Protein AF-A0A7Y4V780-F1 (afdb_monomer_lite)

pLDDT: mean 96.18, std 3.1, range [72.94, 98.88]

Radius of gyration: 17.12 Å; chains: 1; bounding box: 41×36×45 Å

Structure (mmCIF, N/CA/C/O backbone):
data_AF-A0A7Y4V780-F1
#
_entry.id   AF-A0A7Y4V780-F1
#
loop_
_atom_site.group_PDB
_atom_site.id
_atom_site.type_symbol
_atom_site.label_atom_id
_atom_site.label_alt_id
_atom_site.label_comp_id
_atom_site.label_asym_id
_atom_site.label_entity_id
_atom_site.label_seq_id
_atom_site.pdbx_PDB_ins_code
_atom_site.Cartn_x
_atom_site.Cartn_y
_atom_site.Cartn_z
_atom_site.occupancy
_atom_site.B_iso_or_equiv
_atom_site.auth_seq_id
_atom_site.auth_comp_id
_atom_site.auth_asym_id
_atom_site.auth_atom_id
_atom_site.pdbx_PDB_model_num
ATOM 1 N N . MET A 1 1 ? 1.246 -5.963 12.762 1.00 89.88 1 MET A N 1
ATOM 2 C CA . MET A 1 1 ? 0.173 -5.873 13.787 1.00 89.88 1 MET A CA 1
ATOM 3 C C . MET A 1 1 ? -1.231 -5.929 13.182 1.00 89.88 1 MET A C 1
ATOM 5 O O . MET A 1 1 ? -2.078 -6.601 13.756 1.00 89.88 1 MET A O 1
ATOM 9 N N . ILE A 1 2 ? -1.512 -5.220 12.080 1.00 96.06 2 ILE A N 1
ATOM 10 C CA . ILE A 1 2 ? -2.829 -5.266 11.409 1.00 96.06 2 ILE A CA 1
ATOM 11 C C . ILE A 1 2 ? -3.112 -6.669 10.832 1.00 96.06 2 ILE A C 1
ATOM 13 O O . ILE A 1 2 ? -4.205 -7.202 10.982 1.00 96.06 2 ILE A O 1
ATOM 17 N N . ASP A 1 3 ? -2.098 -7.306 10.256 1.00 93.44 3 ASP A N 1
ATOM 18 C CA . ASP A 1 3 ? -2.077 -8.725 9.882 1.00 93.44 3 ASP A CA 1
ATOM 19 C C . ASP A 1 3 ? -2.532 -9.660 11.016 1.00 93.44 3 ASP A C 1
ATOM 21 O O . ASP A 1 3 ? -3.442 -10.462 10.824 1.00 93.44 3 ASP A O 1
ATOM 25 N N . ALA A 1 4 ? -1.968 -9.519 12.219 1.00 94.56 4 ALA A N 1
ATOM 26 C CA . ALA A 1 4 ? -2.324 -10.331 13.380 1.00 94.56 4 ALA A CA 1
ATOM 27 C C . ALA A 1 4 ? -3.758 -10.062 13.854 1.00 94.56 4 ALA A C 1
ATOM 29 O O . ALA A 1 4 ? -4.468 -11.005 14.206 1.00 94.56 4 ALA A O 1
ATOM 30 N N . PHE A 1 5 ? -4.205 -8.797 13.817 1.00 95.50 5 PHE A N 1
ATOM 31 C CA . PHE A 1 5 ? -5.610 -8.462 14.064 1.00 95.50 5 PHE A CA 1
ATOM 32 C C . PHE A 1 5 ? -6.527 -9.247 13.132 1.00 95.50 5 PHE A C 1
ATOM 34 O O . PHE A 1 5 ? -7.586 -9.689 13.557 1.00 95.50 5 PHE A O 1
ATOM 41 N N . ASN A 1 6 ? -6.136 -9.417 11.871 1.00 93.88 6 ASN A N 1
ATOM 42 C CA . ASN A 1 6 ? -6.983 -10.017 10.860 1.00 93.88 6 ASN A CA 1
ATOM 43 C C . ASN A 1 6 ? -6.930 -11.557 10.853 1.00 93.88 6 ASN A C 1
ATOM 45 O O . ASN A 1 6 ? -7.971 -12.219 10.827 1.00 93.88 6 ASN A O 1
ATOM 49 N N . ALA A 1 7 ? -5.727 -12.122 10.962 1.00 93.19 7 ALA A N 1
ATOM 50 C CA . ALA A 1 7 ? -5.466 -13.557 10.898 1.00 93.19 7 ALA A CA 1
ATOM 51 C C . ALA A 1 7 ? -6.058 -14.345 12.077 1.00 93.19 7 ALA A C 1
ATOM 53 O O . ALA A 1 7 ? -6.492 -15.484 11.897 1.00 93.19 7 ALA A O 1
ATOM 54 N N . ILE A 1 8 ? -6.103 -13.761 13.279 1.00 94.06 8 ILE A N 1
ATOM 55 C CA . ILE A 1 8 ? -6.676 -14.433 14.451 1.00 94.06 8 ILE A CA 1
ATOM 56 C C . ILE A 1 8 ? -8.207 -14.398 14.359 1.00 94.06 8 ILE A C 1
ATOM 58 O O . ILE A 1 8 ? -8.808 -13.371 14.043 1.00 94.06 8 ILE A O 1
ATOM 62 N N . ASN A 1 9 ? -8.848 -15.546 14.583 1.00 93.19 9 ASN A N 1
ATOM 63 C CA . ASN A 1 9 ? -10.296 -15.683 14.443 1.00 93.19 9 ASN A CA 1
ATOM 64 C C . ASN A 1 9 ? -11.052 -14.996 15.596 1.00 93.19 9 ASN A C 1
ATOM 66 O O . ASN A 1 9 ? -10.613 -15.013 16.745 1.00 93.19 9 ASN A O 1
ATOM 70 N N . GLY A 1 10 ? -12.234 -14.465 15.286 1.00 93.25 10 GLY A N 1
ATOM 71 C CA . GLY A 1 10 ? -13.156 -13.878 16.250 1.00 93.25 10 GLY A CA 1
ATOM 72 C C . GLY A 1 10 ? -12.807 -12.451 16.673 1.00 93.25 10 GLY A C 1
ATOM 73 O O . GLY A 1 10 ? -12.053 -11.743 16.011 1.00 93.25 10 GLY A O 1
ATOM 74 N N . TYR A 1 11 ? -13.430 -12.024 17.770 1.00 96.50 11 TYR A N 1
ATOM 75 C CA . TYR A 1 11 ? -13.136 -10.774 18.459 1.00 96.50 11 TYR A CA 1
ATOM 76 C C . TYR A 1 11 ? -13.094 -11.053 19.960 1.00 96.50 11 TYR A C 1
ATOM 78 O O . TYR A 1 11 ? -14.088 -11.477 20.547 1.00 96.50 11 TYR A O 1
ATOM 86 N N . ASP A 1 12 ? -11.935 -10.850 20.572 1.00 96.06 12 ASP A N 1
ATOM 87 C CA . ASP A 1 12 ? -11.673 -11.188 21.968 1.00 96.06 12 ASP A CA 1
ATOM 88 C C . ASP A 1 12 ? -10.765 -10.139 22.634 1.00 96.06 12 ASP A C 1
ATOM 90 O O . ASP A 1 12 ? -10.521 -9.053 22.100 1.00 96.06 12 ASP A O 1
ATOM 94 N N . SER A 1 13 ? -10.237 -10.466 23.817 1.00 97.38 13 SER A N 1
ATOM 95 C CA . SER A 1 13 ? -9.360 -9.557 24.557 1.00 97.38 13 SER A CA 1
ATOM 96 C C . SER A 1 13 ? -8.039 -9.237 23.848 1.00 97.38 13 SER A C 1
ATOM 98 O O . SER A 1 13 ? -7.446 -8.200 24.141 1.00 97.38 13 SER A O 1
ATOM 100 N N . PHE A 1 14 ? -7.559 -10.091 22.936 1.00 97.25 14 PHE A N 1
ATOM 101 C CA . PHE A 1 14 ? -6.387 -9.778 22.121 1.00 97.25 14 PHE A CA 1
ATOM 102 C C . PHE A 1 14 ? -6.724 -8.639 21.154 1.00 97.25 14 PHE A C 1
ATOM 104 O O . PHE A 1 14 ? -6.015 -7.632 21.112 1.00 97.25 14 PHE A O 1
ATOM 111 N N . HIS A 1 15 ? -7.851 -8.761 20.450 1.00 97.56 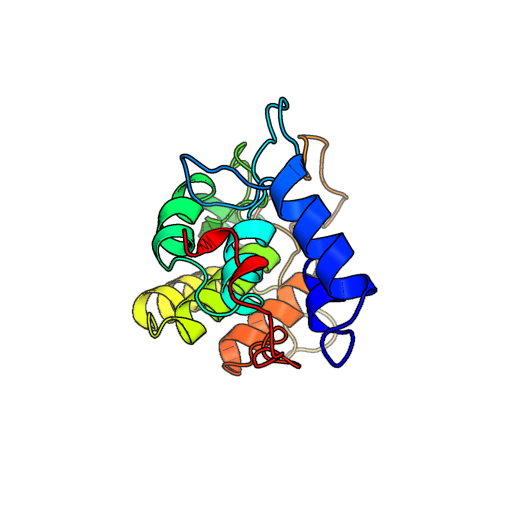15 HIS A N 1
ATOM 112 C CA . HIS A 1 15 ? -8.295 -7.780 19.463 1.00 97.56 15 HIS A CA 1
ATOM 113 C C . HIS A 1 15 ? -8.583 -6.421 20.102 1.00 97.56 15 HIS A C 1
ATOM 115 O O . HIS A 1 15 ? -8.080 -5.403 19.627 1.00 97.56 15 HIS A O 1
ATOM 121 N N . SER A 1 16 ? -9.327 -6.391 21.211 1.00 97.75 16 SER A N 1
ATOM 122 C CA . SER A 1 16 ? -9.671 -5.127 21.872 1.00 97.75 16 SER A CA 1
ATOM 123 C C . SER A 1 16 ? -8.446 -4.408 22.442 1.00 97.75 16 SER A C 1
ATOM 125 O O . SER A 1 16 ? -8.325 -3.191 22.304 1.00 97.75 16 SER A O 1
ATOM 127 N N . LYS A 1 17 ? -7.476 -5.141 23.006 1.00 98.12 17 LYS A N 1
ATOM 128 C CA . LYS A 1 17 ? -6.201 -4.557 23.459 1.00 98.12 17 LYS A CA 1
ATOM 129 C C . LYS A 1 17 ? -5.379 -4.014 22.296 1.00 98.12 17 LYS A C 1
ATOM 131 O O . LYS A 1 17 ? -4.789 -2.942 22.423 1.00 98.12 17 LYS A O 1
ATOM 136 N N . LEU A 1 18 ? -5.358 -4.721 21.168 1.00 97.88 18 LEU A N 1
ATOM 137 C CA . LEU A 1 18 ? -4.650 -4.282 19.971 1.00 97.88 18 LEU A CA 1
ATOM 138 C C . LEU A 1 18 ? -5.270 -3.009 19.374 1.00 97.88 18 LEU A C 1
ATOM 140 O O . LEU A 1 18 ? -4.543 -2.062 19.078 1.00 97.88 18 LEU A O 1
ATOM 144 N N . LEU A 1 19 ? -6.601 -2.936 19.277 1.00 97.75 19 LEU A N 1
ATOM 145 C CA . LEU A 1 19 ? -7.295 -1.714 18.853 1.00 97.75 19 LEU A CA 1
ATOM 146 C C . LEU A 1 19 ? -7.095 -0.567 19.850 1.00 97.75 19 LEU A C 1
ATOM 148 O O . LEU A 1 19 ? -6.870 0.569 19.435 1.00 97.75 19 LEU A O 1
ATOM 152 N N . GLY A 1 20 ? -7.101 -0.854 21.155 1.00 98.12 20 GLY A N 1
ATOM 153 C CA . GLY A 1 20 ? -6.770 0.121 22.195 1.00 98.12 20 GLY A CA 1
ATOM 154 C C . GLY A 1 20 ? -5.362 0.696 22.022 1.00 98.12 20 GLY A C 1
ATOM 155 O O . GLY A 1 20 ? -5.177 1.912 22.086 1.00 98.12 20 GLY A O 1
ATOM 156 N N . TYR A 1 21 ? -4.380 -0.153 21.718 1.00 97.94 21 TYR A N 1
ATOM 157 C CA . TYR A 1 21 ? -3.030 0.290 21.382 1.00 97.94 21 TYR A CA 1
ATOM 158 C C . TYR A 1 21 ? -3.008 1.156 20.115 1.00 97.94 21 TYR A C 1
ATOM 160 O O . TYR A 1 21 ? -2.403 2.229 20.129 1.00 97.94 21 TYR A O 1
ATOM 168 N N . PHE A 1 22 ? -3.697 0.758 19.040 1.00 97.88 22 PHE A N 1
ATOM 169 C CA . PHE A 1 22 ? -3.754 1.580 17.829 1.00 97.88 22 PHE A CA 1
ATOM 170 C C . PHE A 1 22 ? -4.364 2.953 18.092 1.00 97.88 22 PHE A C 1
ATOM 172 O O . PHE A 1 22 ? -3.763 3.959 17.723 1.00 97.88 22 PHE A O 1
ATOM 179 N N . LYS A 1 23 ? -5.487 3.011 18.809 1.00 97.50 23 LYS A N 1
ATOM 180 C CA . LYS A 1 23 ? -6.143 4.264 19.194 1.00 97.50 23 LYS A CA 1
ATOM 181 C C . LYS A 1 23 ? -5.207 5.199 19.960 1.00 97.50 23 LYS A C 1
ATOM 183 O O . LYS A 1 23 ? -5.183 6.393 19.690 1.00 97.50 23 LYS A O 1
ATOM 188 N N . LEU A 1 24 ? -4.461 4.665 20.928 1.00 97.00 24 LEU A N 1
ATOM 189 C CA . LEU A 1 24 ? -3.638 5.467 21.837 1.00 97.00 24 LEU A CA 1
ATOM 190 C C . LEU A 1 24 ? -2.261 5.817 21.268 1.00 97.00 24 LEU A C 1
ATOM 192 O O . LEU A 1 24 ? -1.670 6.811 21.676 1.00 97.00 24 LEU A O 1
ATOM 196 N N . SER A 1 25 ? -1.707 4.984 20.386 1.00 96.88 25 SER A N 1
ATOM 197 C CA . SER A 1 25 ? -0.292 5.063 19.993 1.00 96.88 25 SER A CA 1
ATOM 198 C C . SER A 1 25 ? -0.044 5.127 18.491 1.00 96.88 25 SER A C 1
ATOM 200 O O . SER A 1 25 ? 1.097 5.357 18.084 1.00 96.88 25 SER A O 1
ATOM 202 N N . ARG A 1 26 ? -1.053 4.875 17.653 1.00 96.88 26 ARG A N 1
ATOM 203 C CA . ARG A 1 26 ? -0.890 4.772 16.193 1.00 96.88 26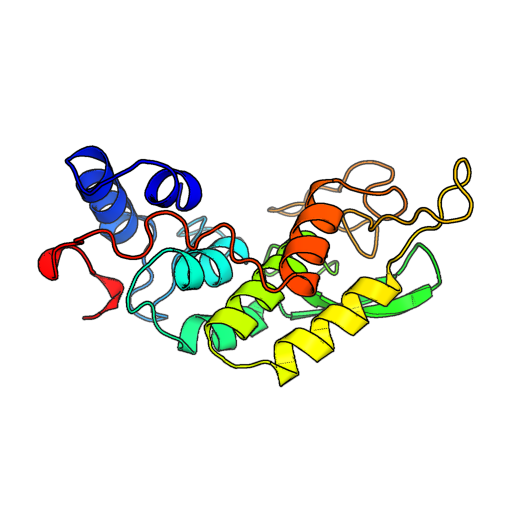 ARG A CA 1
ATOM 204 C C . ARG A 1 26 ? -1.974 5.495 15.398 1.00 96.88 26 ARG A C 1
ATOM 206 O O . ARG A 1 26 ? -1.894 5.487 14.182 1.00 96.88 26 ARG A O 1
ATOM 213 N N . TRP A 1 27 ? -2.957 6.127 16.029 1.00 96.50 27 TRP A N 1
ATOM 214 C CA . TRP A 1 27 ? -4.018 6.839 15.323 1.00 96.50 27 TRP A CA 1
ATOM 215 C C . TRP A 1 27 ? -3.714 8.331 15.211 1.00 96.50 27 TRP A C 1
ATOM 217 O O . TRP A 1 27 ? -3.484 9.004 16.217 1.00 96.50 27 TRP A O 1
ATOM 227 N N . ASP A 1 28 ? -3.749 8.850 13.988 1.00 95.00 28 ASP A N 1
ATOM 228 C CA . ASP A 1 28 ? -3.814 10.282 13.734 1.00 95.00 28 ASP A CA 1
ATOM 229 C C . ASP A 1 28 ? -5.280 10.703 13.613 1.00 95.00 28 ASP A C 1
ATOM 231 O O . ASP A 1 28 ? -5.948 10.368 12.638 1.00 95.00 28 ASP A O 1
ATOM 235 N N . ALA A 1 29 ? -5.798 11.419 14.611 1.00 92.62 29 ALA A N 1
ATOM 236 C CA . ALA A 1 29 ? -7.195 11.852 14.614 1.00 92.62 29 ALA A CA 1
ATOM 237 C C . ALA A 1 29 ? -7.482 12.988 13.618 1.00 92.62 29 ALA A C 1
ATOM 239 O O . ALA A 1 29 ? -8.623 13.128 13.181 1.00 92.62 29 ALA A O 1
ATOM 240 N N . THR A 1 30 ? -6.468 13.774 13.248 1.00 91.06 30 THR A N 1
ATOM 241 C CA . THR A 1 30 ? -6.606 14.871 12.282 1.00 91.06 30 THR A CA 1
ATOM 242 C C . THR A 1 30 ? -6.688 14.298 10.877 1.00 91.06 30 THR A C 1
ATOM 244 O O . THR A 1 30 ? -7.651 14.532 10.145 1.00 91.06 30 THR A O 1
ATOM 247 N N . ASP A 1 31 ? -5.706 13.471 10.528 1.00 90.50 31 ASP A N 1
ATOM 248 C CA . ASP A 1 31 ? -5.617 12.879 9.199 1.00 90.50 31 ASP A CA 1
ATOM 249 C C . ASP A 1 31 ? -6.451 11.604 9.068 1.00 90.50 31 ASP A C 1
ATOM 251 O O . ASP A 1 31 ? -6.628 11.110 7.960 1.00 90.50 31 ASP A O 1
ATOM 255 N N . ARG A 1 32 ? -7.019 11.079 10.155 1.00 93.19 32 ARG A N 1
ATOM 256 C CA . ARG A 1 32 ? -7.802 9.834 10.177 1.00 93.19 32 ARG A CA 1
ATOM 257 C C . ARG A 1 32 ? -7.069 8.666 9.503 1.00 93.19 32 ARG A C 1
ATOM 259 O O . ARG A 1 32 ? -7.652 7.950 8.691 1.00 93.19 32 ARG A O 1
ATOM 266 N N . VAL A 1 33 ? -5.790 8.496 9.837 1.00 95.38 33 VAL A N 1
ATOM 267 C CA . VAL A 1 33 ? -4.917 7.426 9.323 1.00 95.38 33 VAL A CA 1
ATOM 268 C C . VAL A 1 33 ? -4.163 6.739 10.456 1.00 95.38 33 VAL A C 1
ATOM 270 O O . VAL A 1 33 ? -3.954 7.307 11.532 1.00 95.38 33 VAL A O 1
ATOM 273 N N . LEU A 1 34 ? -3.721 5.508 10.203 1.00 97.12 34 LEU A N 1
ATOM 274 C CA . LEU A 1 34 ? -2.774 4.823 11.076 1.00 97.12 34 LEU A CA 1
ATOM 275 C C . LEU A 1 34 ? -1.338 5.247 10.737 1.00 97.12 34 LEU A C 1
ATOM 277 O O . LEU A 1 34 ? -0.922 5.245 9.581 1.00 97.12 34 LEU A O 1
ATOM 281 N N . VAL A 1 35 ? -0.558 5.587 11.759 1.00 96.62 35 VAL A N 1
ATOM 282 C CA . VAL A 1 35 ? 0.838 6.029 11.646 1.00 96.62 35 VAL A CA 1
ATOM 283 C C . VAL A 1 35 ? 1.782 4.956 12.175 1.00 96.62 35 VAL A C 1
ATOM 285 O O . VAL A 1 35 ? 1.438 4.214 13.091 1.00 96.62 35 VAL A O 1
ATOM 288 N N . SER A 1 36 ? 2.980 4.866 11.606 1.00 95.19 36 SER A N 1
ATOM 289 C CA . SER A 1 36 ? 3.998 3.879 11.980 1.00 95.19 36 SER A CA 1
ATOM 290 C C . SER A 1 36 ? 4.851 4.367 13.154 1.00 95.19 36 SER A C 1
ATOM 292 O O . SER A 1 36 ? 4.961 3.687 14.180 1.00 95.19 36 SER A O 1
ATOM 294 N N . TRP A 1 37 ? 5.388 5.590 13.049 1.00 94.19 37 TRP A N 1
ATOM 295 C CA . TRP A 1 37 ? 6.371 6.125 13.994 1.00 94.19 37 TRP A CA 1
ATOM 296 C C . TRP A 1 37 ? 6.033 7.560 14.443 1.00 94.19 37 TRP A C 1
ATOM 298 O O . TRP A 1 37 ? 6.618 8.532 13.960 1.00 94.19 37 TRP A O 1
ATOM 308 N N . PRO A 1 38 ? 5.084 7.735 15.386 1.00 94.06 38 PRO A N 1
ATOM 309 C CA . PRO A 1 38 ? 4.741 9.052 15.915 1.00 94.06 38 PRO A CA 1
ATOM 310 C C . PRO A 1 38 ? 5.976 9.818 16.409 1.00 94.06 38 PRO A C 1
ATOM 312 O O . PRO A 1 38 ? 6.784 9.279 17.161 1.00 94.06 38 PRO A O 1
ATOM 315 N N . GLY A 1 39 ? 6.100 11.082 15.995 1.00 92.75 39 GLY A N 1
ATOM 316 C CA . GLY A 1 39 ? 7.215 11.958 16.373 1.00 92.75 39 GLY A CA 1
ATOM 317 C C . GLY A 1 39 ? 8.501 11.765 15.561 1.00 92.75 39 GLY A C 1
ATOM 318 O O . GLY A 1 39 ? 9.469 12.476 15.810 1.00 92.75 39 GLY A O 1
ATOM 319 N N . ASN A 1 40 ? 8.526 10.844 14.595 1.00 94.81 40 ASN A N 1
ATOM 320 C CA . ASN A 1 40 ? 9.657 10.635 13.693 1.00 94.81 40 ASN A CA 1
ATOM 321 C C . ASN A 1 40 ? 9.382 11.225 12.298 1.00 94.81 40 ASN A C 1
ATOM 323 O O . ASN A 1 40 ? 8.226 11.409 11.922 1.00 94.81 40 ASN A O 1
ATOM 327 N N . TYR A 1 41 ? 10.440 11.491 11.526 1.00 92.44 41 TYR A N 1
ATOM 328 C CA . TYR A 1 41 ? 10.334 11.880 10.117 1.00 92.44 41 TYR A CA 1
ATOM 329 C C . TYR A 1 41 ? 9.582 10.824 9.291 1.00 92.44 41 TYR A C 1
ATOM 331 O O . TYR A 1 41 ? 8.637 11.158 8.584 1.00 92.44 41 TYR A O 1
ATOM 339 N N . TYR A 1 42 ? 9.885 9.540 9.489 1.00 92.12 42 TYR A N 1
ATOM 340 C CA . TYR A 1 42 ? 9.204 8.410 8.846 1.00 92.12 42 TYR A CA 1
ATOM 341 C C . TYR A 1 42 ? 7.858 8.089 9.516 1.00 92.12 42 TYR A C 1
ATOM 343 O O . TYR A 1 42 ? 7.485 6.934 9.682 1.00 92.12 42 TYR A O 1
ATOM 351 N N . ARG A 1 43 ? 7.103 9.100 9.963 1.00 95.56 43 ARG A N 1
ATOM 352 C CA . ARG A 1 43 ? 5.845 8.927 10.712 1.00 95.56 43 ARG A CA 1
ATOM 353 C C . ARG A 1 43 ? 4.870 7.979 10.025 1.00 95.56 43 ARG A C 1
ATOM 355 O O . ARG A 1 43 ? 4.215 7.185 10.703 1.00 95.56 43 ARG A O 1
ATOM 362 N N . TYR A 1 44 ? 4.767 8.076 8.709 1.00 96.50 44 TYR A N 1
ATOM 363 C CA . TYR A 1 44 ? 3.819 7.333 7.897 1.00 96.50 44 TYR A CA 1
ATOM 364 C C . TYR A 1 44 ? 4.515 6.169 7.186 1.00 96.50 44 TYR A C 1
ATOM 366 O O . TYR A 1 44 ? 5.687 6.261 6.837 1.00 96.50 44 TYR A O 1
ATOM 374 N N . ALA A 1 45 ? 3.777 5.080 6.990 1.00 96.75 45 ALA A N 1
ATOM 375 C CA . ALA A 1 45 ? 4.197 3.931 6.199 1.00 96.75 45 ALA A CA 1
ATOM 376 C C . ALA A 1 45 ? 3.014 3.504 5.335 1.00 96.75 45 ALA A C 1
ATOM 378 O O . ALA A 1 45 ? 1.885 3.482 5.838 1.00 96.75 45 ALA A O 1
ATOM 379 N N . LEU A 1 46 ? 3.265 3.183 4.069 1.00 97.94 46 LEU A N 1
ATOM 380 C CA . LEU A 1 46 ? 2.221 2.876 3.094 1.00 97.94 46 LEU A CA 1
ATOM 381 C C . LEU A 1 46 ? 1.303 1.733 3.550 1.00 97.94 46 LEU A C 1
ATOM 383 O O . LEU A 1 46 ? 0.084 1.859 3.439 1.00 97.94 46 LEU A O 1
ATOM 387 N N . ASP A 1 47 ? 1.865 0.672 4.137 1.00 96.56 47 ASP A N 1
ATOM 388 C CA . ASP A 1 47 ? 1.114 -0.515 4.577 1.00 96.56 47 ASP A CA 1
ATOM 389 C C . ASP A 1 47 ? -0.045 -0.170 5.516 1.00 96.56 47 ASP A C 1
ATOM 391 O O . ASP A 1 47 ? -1.113 -0.775 5.470 1.00 96.56 47 ASP A O 1
ATOM 395 N N . ASN A 1 48 ? 0.116 0.849 6.364 1.00 97.44 48 ASN A N 1
ATOM 396 C CA . ASN A 1 48 ? -0.938 1.260 7.290 1.00 97.44 48 ASN A CA 1
ATOM 397 C C . ASN A 1 48 ? -2.180 1.818 6.576 1.00 97.44 48 ASN A C 1
ATOM 399 O O . ASN A 1 48 ? -3.272 1.801 7.149 1.00 97.44 48 ASN A O 1
ATOM 403 N N . TYR A 1 49 ? -2.023 2.320 5.351 1.00 98.00 49 TYR A N 1
ATOM 404 C CA . TYR A 1 49 ? -3.089 2.916 4.554 1.00 98.00 49 TYR A CA 1
ATOM 405 C C . TYR A 1 49 ? -3.864 1.821 3.825 1.00 98.00 49 TYR A C 1
ATOM 407 O O . TYR A 1 49 ? -5.084 1.729 3.978 1.00 98.00 49 TYR A O 1
ATOM 415 N N . SER A 1 50 ? -3.151 0.968 3.086 1.00 98.00 50 SER A N 1
ATOM 416 C CA . SER A 1 50 ? -3.715 -0.161 2.342 1.00 98.00 50 SER A CA 1
ATOM 417 C C . SER A 1 50 ? -4.300 -1.211 3.292 1.00 98.00 50 SER A C 1
ATOM 419 O O . SER A 1 50 ? -5.479 -1.551 3.195 1.00 98.00 50 SER A O 1
ATOM 421 N N . TRP A 1 51 ? -3.532 -1.682 4.279 1.00 97.62 51 TRP A N 1
ATOM 422 C CA . TRP A 1 51 ? -3.984 -2.732 5.194 1.00 97.62 51 TRP A CA 1
ATOM 423 C C . TRP A 1 51 ? -5.029 -2.218 6.172 1.00 97.62 51 TRP A C 1
ATOM 425 O O . TRP A 1 51 ? -5.941 -2.964 6.516 1.00 97.62 51 TRP A O 1
ATOM 435 N N . GLY A 1 52 ? -4.938 -0.954 6.599 1.00 96.50 52 GLY A N 1
ATOM 436 C CA . GLY A 1 52 ? -5.977 -0.331 7.418 1.00 96.50 52 GLY A CA 1
ATOM 437 C C . GLY A 1 52 ? -7.335 -0.379 6.718 1.00 96.50 52 GLY A C 1
ATOM 438 O O . GLY A 1 52 ? -8.320 -0.823 7.308 1.00 96.50 52 GLY A O 1
ATOM 439 N N . TYR A 1 53 ? -7.362 -0.022 5.431 1.00 97.44 53 TYR A N 1
ATOM 440 C CA . TYR A 1 53 ? -8.567 -0.108 4.612 1.00 97.44 53 TYR A CA 1
ATOM 441 C C . TYR A 1 53 ? -9.051 -1.550 4.407 1.00 97.44 53 TYR A C 1
ATOM 443 O O . TYR A 1 53 ? -10.245 -1.835 4.528 1.00 97.44 53 TYR A O 1
ATOM 451 N N . CYS A 1 54 ? -8.136 -2.479 4.122 1.00 97.44 54 CYS A N 1
ATOM 452 C CA . CYS A 1 54 ? -8.523 -3.852 3.815 1.00 97.44 54 CYS A CA 1
ATOM 453 C C . CYS A 1 54 ? -8.935 -4.674 5.047 1.00 97.44 54 CYS A C 1
ATOM 455 O O . CYS A 1 54 ? -9.767 -5.568 4.906 1.00 97.44 54 CYS A O 1
ATOM 457 N N . ALA A 1 55 ? -8.412 -4.364 6.239 1.00 96.44 55 ALA A N 1
ATOM 458 C CA . ALA A 1 55 ? -8.621 -5.151 7.457 1.00 96.44 55 ALA A CA 1
ATOM 459 C C . ALA A 1 55 ? -9.717 -4.613 8.388 1.00 96.44 55 ALA A C 1
ATOM 461 O O . ALA A 1 55 ? -10.353 -5.394 9.097 1.00 96.44 55 ALA A O 1
ATOM 462 N N . PHE A 1 56 ? -9.937 -3.295 8.432 1.00 95.88 56 PHE A N 1
ATOM 463 C CA . PHE A 1 56 ? -10.885 -2.694 9.371 1.00 95.88 56 PHE A CA 1
ATOM 464 C C . PHE A 1 56 ? -12.204 -2.340 8.684 1.00 95.88 56 PHE A C 1
ATOM 466 O O . PHE A 1 56 ? -12.252 -1.597 7.704 1.00 95.88 56 PHE A O 1
ATOM 473 N N . GLN A 1 57 ? -13.306 -2.865 9.221 1.00 94.38 57 GLN A N 1
ATOM 474 C CA . GLN A 1 57 ? -14.641 -2.521 8.741 1.00 94.38 57 GLN A CA 1
ATOM 475 C C . GLN A 1 57 ? -14.907 -1.020 8.913 1.00 94.38 57 GLN A C 1
ATOM 477 O O . GLN A 1 57 ? -14.619 -0.457 9.970 1.00 94.38 57 GLN A O 1
ATOM 482 N N . ASP A 1 58 ? -15.485 -0.388 7.891 1.00 94.62 58 ASP A N 1
ATOM 483 C CA . ASP A 1 58 ? -15.841 1.040 7.875 1.00 94.62 58 ASP A CA 1
ATOM 484 C C . ASP A 1 58 ? -14.635 1.995 7.940 1.00 94.62 58 ASP A C 1
ATOM 486 O O . ASP A 1 58 ? -14.778 3.166 8.301 1.00 94.62 58 ASP A O 1
ATOM 490 N N . PHE A 1 59 ? -13.429 1.516 7.615 1.00 96.25 59 PHE A N 1
ATOM 491 C CA . PHE A 1 59 ? -12.254 2.382 7.566 1.00 96.25 59 PHE A CA 1
ATOM 492 C C . PHE A 1 59 ? -12.413 3.458 6.472 1.00 96.25 59 PHE A C 1
ATOM 494 O O . PHE A 1 59 ? -12.928 3.157 5.389 1.00 96.25 59 PHE A O 1
ATOM 501 N N . PRO A 1 60 ? -11.997 4.719 6.709 1.00 94.94 60 PRO A N 1
ATOM 502 C CA . PRO A 1 60 ? -12.284 5.808 5.778 1.00 94.94 60 PRO A CA 1
ATOM 503 C C . PRO A 1 60 ? -11.668 5.582 4.395 1.00 94.94 60 PRO A C 1
ATOM 505 O O . PRO A 1 60 ? -10.454 5.440 4.268 1.00 94.94 60 PRO A O 1
ATOM 508 N N . THR A 1 61 ? -12.477 5.663 3.335 1.00 95.12 61 THR A N 1
ATOM 509 C CA . THR A 1 61 ? -11.995 5.598 1.939 1.00 95.12 61 THR A CA 1
ATOM 510 C C . THR A 1 61 ? -11.004 6.714 1.604 1.00 95.12 61 T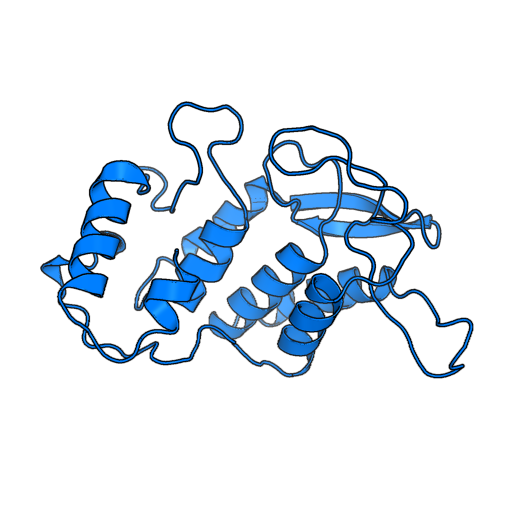HR A C 1
ATOM 512 O O . THR A 1 61 ? -10.133 6.531 0.756 1.00 95.12 61 THR A O 1
ATOM 515 N N . SER A 1 62 ? -11.074 7.849 2.311 1.00 95.44 62 SER A N 1
ATOM 516 C CA . SER A 1 62 ? -10.111 8.949 2.177 1.00 95.44 62 SER A CA 1
ATOM 517 C C . SER A 1 62 ? -8.674 8.543 2.517 1.00 95.44 62 SER A C 1
ATOM 519 O O . SER A 1 62 ? -7.747 9.211 2.062 1.00 95.44 62 SER A O 1
ATOM 521 N N . THR A 1 63 ? -8.458 7.435 3.240 1.00 96.56 63 THR A N 1
ATOM 522 C CA . THR A 1 63 ? -7.114 6.878 3.451 1.00 96.56 63 THR A CA 1
ATOM 523 C C . THR A 1 63 ? -6.440 6.541 2.118 1.00 96.56 63 THR A C 1
ATOM 525 O O . THR A 1 63 ? -5.261 6.815 1.944 1.00 96.56 63 THR A O 1
ATOM 528 N N . LEU A 1 64 ? -7.187 6.050 1.122 1.00 97.38 64 LEU A N 1
ATOM 529 C CA . LEU A 1 64 ? -6.618 5.657 -0.171 1.00 97.38 64 LEU A CA 1
ATOM 530 C C . LEU A 1 64 ? -6.171 6.856 -1.010 1.00 97.38 64 LEU A C 1
ATOM 532 O O . LEU A 1 64 ? -5.223 6.741 -1.775 1.00 97.38 64 LEU A O 1
ATOM 536 N N . GLN A 1 65 ? -6.832 8.004 -0.853 1.00 96.56 65 GLN A N 1
ATOM 537 C CA . GLN A 1 65 ? -6.404 9.268 -1.464 1.00 96.56 65 GLN A CA 1
ATOM 538 C C . GLN A 1 65 ? -5.191 9.840 -0.726 1.00 96.56 65 GLN A C 1
ATOM 540 O O . GLN A 1 65 ? -4.254 10.345 -1.330 1.00 96.56 65 GLN A O 1
ATOM 545 N N . LYS A 1 66 ? -5.167 9.722 0.605 1.00 97.25 66 LYS A N 1
ATOM 546 C CA . LYS A 1 66 ? -4.031 10.177 1.416 1.00 97.25 66 LYS A CA 1
ATOM 547 C C . LYS A 1 66 ? -2.768 9.352 1.183 1.00 97.25 66 LYS A C 1
ATOM 549 O O . LYS A 1 66 ? -1.692 9.846 1.493 1.00 97.25 66 LYS A O 1
ATOM 554 N N . ALA A 1 67 ? -2.869 8.152 0.612 1.00 97.94 67 ALA A N 1
ATOM 555 C CA . ALA A 1 67 ? -1.708 7.371 0.192 1.00 97.94 67 ALA A CA 1
ATOM 556 C C . ALA A 1 67 ? -0.880 8.063 -0.914 1.00 97.94 67 ALA A C 1
ATOM 558 O O . ALA A 1 67 ? 0.282 7.712 -1.111 1.00 97.94 67 ALA A O 1
ATOM 559 N N . ASP A 1 68 ? -1.403 9.104 -1.575 1.00 97.69 68 ASP A N 1
ATOM 560 C CA . ASP A 1 68 ? -0.650 9.913 -2.547 1.00 97.69 68 ASP A CA 1
ATOM 561 C C . ASP A 1 68 ? 0.598 10.578 -1.934 1.00 97.69 68 ASP A C 1
ATOM 563 O O . ASP A 1 68 ? 1.550 10.930 -2.641 1.00 97.69 68 ASP A O 1
ATOM 567 N N . ILE A 1 69 ? 0.667 10.680 -0.600 1.00 97.38 69 ILE A N 1
ATOM 568 C CA . ILE A 1 69 ? 1.888 11.102 0.094 1.00 97.38 69 ILE A CA 1
ATOM 569 C C . ILE A 1 69 ? 3.072 10.157 -0.130 1.00 97.38 69 ILE A C 1
ATOM 571 O O . ILE A 1 69 ? 4.180 10.566 0.184 1.00 97.38 69 ILE A O 1
ATOM 575 N N . PHE A 1 70 ? 2.874 8.951 -0.666 1.00 98.44 70 PHE A N 1
ATOM 576 C CA . PHE A 1 70 ? 3.931 7.994 -1.016 1.00 98.44 70 PHE A CA 1
ATOM 577 C C . PHE A 1 70 ? 4.102 7.821 -2.531 1.00 98.44 70 PHE A C 1
ATOM 579 O O . PHE A 1 70 ? 5.032 7.150 -2.973 1.00 98.44 70 PHE A O 1
ATOM 586 N N . LEU A 1 71 ? 3.207 8.414 -3.331 1.00 98.62 71 LEU A N 1
ATOM 587 C CA . LEU A 1 71 ? 3.221 8.293 -4.784 1.00 98.62 71 LEU A CA 1
ATOM 588 C C . LEU A 1 71 ? 4.498 8.917 -5.357 1.00 98.62 71 LEU A C 1
ATOM 590 O O . LEU A 1 71 ? 4.884 10.034 -4.984 1.00 98.62 71 LEU A O 1
ATOM 594 N N . THR A 1 72 ? 5.141 8.186 -6.262 1.00 98.75 72 THR A N 1
ATOM 595 C CA . THR A 1 72 ? 6.412 8.553 -6.882 1.00 98.75 72 THR A CA 1
ATOM 596 C C . THR A 1 72 ? 6.568 7.915 -8.264 1.00 98.75 72 THR A C 1
ATOM 598 O O . THR A 1 72 ? 5.772 7.074 -8.684 1.00 98.75 72 THR A O 1
ATOM 601 N N . THR A 1 73 ? 7.560 8.361 -9.030 1.00 98.75 73 THR A N 1
ATOM 602 C CA . THR A 1 73 ? 7.864 7.840 -10.368 1.00 98.75 73 THR A CA 1
ATOM 603 C C . THR A 1 73 ? 9.364 7.723 -10.543 1.00 98.75 73 THR A C 1
ATOM 605 O O . THR A 1 73 ? 10.091 8.688 -10.317 1.00 98.75 73 THR A O 1
ATOM 608 N N . HIS A 1 74 ? 9.817 6.552 -10.986 1.00 98.56 74 HIS A N 1
ATOM 609 C CA . HIS A 1 74 ? 11.234 6.230 -11.108 1.00 98.56 74 HIS A CA 1
ATOM 610 C C . HIS A 1 74 ? 11.556 5.482 -12.389 1.00 98.56 74 HIS A C 1
ATOM 612 O O . HIS A 1 74 ? 10.722 4.795 -12.975 1.00 98.56 74 HIS A O 1
ATOM 618 N N . THR A 1 75 ? 12.809 5.603 -12.819 1.00 98.50 75 THR A N 1
ATOM 619 C CA . THR A 1 75 ? 13.348 4.783 -13.906 1.00 98.50 75 THR A CA 1
ATOM 620 C C . THR A 1 75 ? 13.782 3.430 -13.357 1.00 98.50 75 THR A C 1
ATOM 622 O O . THR A 1 75 ? 14.658 3.368 -12.496 1.00 98.50 75 THR A O 1
ATOM 625 N N . ALA A 1 76 ? 13.205 2.354 -13.885 1.00 98.38 76 ALA A N 1
ATOM 626 C CA . ALA A 1 76 ? 13.503 0.996 -13.463 1.00 98.38 76 ALA A CA 1
ATOM 627 C C . ALA A 1 76 ? 14.932 0.569 -13.848 1.00 98.38 76 ALA A C 1
ATOM 629 O O . ALA A 1 76 ? 15.334 0.709 -15.009 1.00 98.38 76 ALA A O 1
ATOM 630 N N . THR A 1 77 ? 15.692 -0.019 -12.920 1.00 98.00 77 THR A N 1
ATOM 631 C CA . THR A 1 77 ? 17.032 -0.564 -13.205 1.00 98.00 77 THR A CA 1
ATOM 632 C C . THR A 1 77 ? 16.965 -1.684 -14.244 1.00 98.00 77 THR A C 1
ATOM 634 O O . THR A 1 77 ? 17.797 -1.735 -15.148 1.00 98.00 77 THR A O 1
ATOM 637 N N . VAL A 1 78 ? 15.944 -2.543 -14.160 1.00 96.50 78 VAL A N 1
ATOM 638 C CA . VAL A 1 78 ? 15.815 -3.772 -14.966 1.00 96.50 78 VAL A CA 1
ATOM 639 C C . VAL A 1 78 ? 15.710 -3.538 -16.472 1.00 96.50 78 VAL A C 1
ATOM 641 O O . VAL A 1 78 ? 16.189 -4.361 -17.248 1.00 96.50 78 VAL A O 1
ATOM 644 N N . ASN A 1 79 ? 15.082 -2.443 -16.907 1.00 96.50 79 ASN A N 1
ATOM 645 C CA . ASN A 1 79 ? 14.803 -2.210 -18.330 1.00 96.50 79 ASN A CA 1
ATOM 646 C C . ASN A 1 79 ? 14.702 -0.731 -18.735 1.00 96.50 79 ASN A C 1
ATOM 648 O O . ASN A 1 79 ? 14.376 -0.443 -19.883 1.00 96.50 79 ASN A O 1
ATOM 652 N N . ARG A 1 80 ? 14.994 0.204 -17.819 1.00 97.75 80 ARG A N 1
ATOM 653 C CA . ARG A 1 80 ? 14.961 1.659 -18.047 1.00 97.75 80 ARG A CA 1
ATOM 654 C C . ARG A 1 80 ? 13.572 2.250 -18.314 1.00 97.75 80 ARG A C 1
ATOM 656 O O . ARG A 1 80 ? 13.488 3.418 -18.687 1.00 97.75 80 ARG A O 1
ATOM 663 N N . SER A 1 81 ? 12.496 1.497 -18.094 1.00 98.00 81 SER A N 1
ATOM 664 C CA . SER A 1 81 ? 11.130 2.022 -18.190 1.00 98.00 81 SER A CA 1
ATOM 665 C C . SER A 1 81 ? 10.842 3.014 -17.065 1.00 98.00 81 SER A C 1
ATOM 667 O O . SER A 1 81 ? 11.319 2.843 -15.944 1.00 98.00 81 SER A O 1
ATOM 669 N N . SER A 1 82 ? 10.031 4.032 -17.352 1.00 98.56 82 SER A N 1
ATOM 670 C CA . SER A 1 82 ? 9.449 4.893 -16.318 1.00 98.56 82 SER A CA 1
ATOM 671 C C . SER A 1 82 ? 8.272 4.172 -15.668 1.00 98.56 82 SER A C 1
ATOM 673 O O . SER A 1 82 ? 7.351 3.748 -16.377 1.00 98.56 82 SER A O 1
ATOM 675 N N . VAL A 1 83 ? 8.310 4.045 -14.344 1.00 98.75 83 VAL A N 1
ATOM 676 C CA . VAL A 1 83 ? 7.309 3.338 -13.539 1.00 98.75 83 VAL A CA 1
ATOM 677 C C . VAL A 1 83 ? 6.773 4.265 -12.462 1.00 98.75 83 VAL A C 1
ATOM 679 O O . VAL A 1 83 ? 7.555 4.906 -11.757 1.00 98.75 83 VAL A O 1
ATOM 682 N N . THR A 1 84 ? 5.454 4.322 -12.333 1.00 98.88 84 THR A N 1
ATOM 683 C CA . THR A 1 84 ? 4.738 5.097 -11.319 1.00 98.88 84 THR A CA 1
ATOM 684 C C . THR A 1 84 ? 4.081 4.157 -10.315 1.00 98.88 84 THR A C 1
ATOM 686 O O . THR A 1 84 ? 3.424 3.189 -10.679 1.00 98.88 84 THR A O 1
ATOM 689 N N . GLY A 1 85 ? 4.245 4.447 -9.032 1.00 98.75 85 GLY A N 1
ATOM 690 C CA . GLY A 1 85 ? 3.682 3.645 -7.953 1.00 98.75 85 GLY A CA 1
ATOM 691 C C . GLY A 1 85 ? 4.005 4.265 -6.605 1.00 98.75 85 GLY A C 1
ATOM 692 O O . GLY A 1 85 ? 4.297 5.458 -6.516 1.00 98.75 85 GLY A O 1
ATOM 693 N N . TYR A 1 86 ? 3.966 3.465 -5.551 1.00 98.75 86 TYR A N 1
ATOM 694 C CA . TYR A 1 86 ? 4.123 3.956 -4.185 1.00 98.75 86 TYR A CA 1
ATOM 695 C C . TYR A 1 86 ? 5.469 3.524 -3.603 1.00 98.75 86 TYR A C 1
ATOM 697 O O . TYR A 1 86 ? 5.896 2.392 -3.816 1.00 98.75 86 TYR A O 1
ATOM 705 N N . CYS A 1 87 ? 6.128 4.416 -2.864 1.00 98.12 87 CYS A N 1
ATOM 706 C CA . CYS A 1 87 ? 7.235 4.057 -1.973 1.00 98.12 87 CYS A CA 1
ATOM 707 C C . CYS A 1 87 ? 6.680 3.525 -0.636 1.00 98.12 87 CYS A C 1
ATOM 709 O O . CYS A 1 87 ? 5.528 3.791 -0.293 1.00 98.12 87 CYS A O 1
ATOM 711 N N . PHE A 1 88 ? 7.474 2.786 0.143 1.00 95.56 88 PHE A N 1
ATOM 712 C CA . PHE A 1 88 ? 7.070 2.355 1.493 1.00 95.56 88 PHE A CA 1
ATOM 713 C C . PHE A 1 88 ? 6.935 3.538 2.469 1.00 95.56 88 PHE A C 1
ATOM 715 O O . PHE A 1 88 ? 6.144 3.457 3.414 1.00 95.56 88 PHE A O 1
ATOM 722 N N . ASP A 1 89 ? 7.666 4.638 2.247 1.00 95.62 89 ASP A N 1
ATOM 723 C CA . ASP A 1 89 ? 7.601 5.847 3.068 1.00 95.62 89 ASP A CA 1
ATOM 724 C C . ASP A 1 89 ? 7.739 7.161 2.270 1.00 95.62 89 ASP A C 1
ATOM 726 O O . ASP A 1 89 ? 7.604 7.201 1.044 1.00 95.62 89 ASP A O 1
ATOM 730 N N . ILE A 1 90 ? 7.858 8.275 2.997 1.00 95.19 90 ILE A N 1
ATOM 731 C CA . ILE A 1 90 ? 7.761 9.634 2.458 1.00 95.19 90 ILE A CA 1
ATOM 732 C C . ILE A 1 90 ? 9.031 10.134 1.754 1.00 95.19 90 ILE A C 1
ATOM 734 O O . ILE A 1 90 ? 8.979 11.218 1.170 1.00 95.19 90 ILE A O 1
ATOM 738 N N . ASP A 1 91 ? 10.150 9.404 1.800 1.00 94.56 91 ASP A N 1
ATOM 739 C CA . ASP A 1 91 ? 11.370 9.793 1.079 1.00 94.56 91 ASP A CA 1
ATOM 740 C C . ASP A 1 91 ? 11.232 9.646 -0.445 1.00 94.56 91 ASP A C 1
ATOM 742 O O . ASP A 1 91 ? 11.861 10.388 -1.205 1.00 94.56 91 ASP A O 1
ATOM 746 N N . LYS A 1 92 ? 10.322 8.761 -0.875 1.00 96.56 92 LYS A N 1
ATOM 747 C CA . LYS A 1 92 ? 9.913 8.532 -2.262 1.00 96.56 92 LYS A CA 1
ATOM 748 C C . LYS A 1 92 ? 11.063 8.194 -3.200 1.00 96.56 92 LYS A C 1
ATOM 750 O O . LYS A 1 92 ? 10.984 8.531 -4.385 1.00 96.56 92 LYS A O 1
ATOM 755 N N . ASP A 1 93 ? 12.111 7.538 -2.720 1.00 96.94 93 ASP A N 1
ATOM 756 C CA . ASP A 1 93 ? 13.328 7.315 -3.505 1.00 96.94 93 ASP A CA 1
ATOM 757 C C . ASP A 1 93 ? 13.254 6.125 -4.486 1.00 96.94 93 ASP A C 1
ATOM 759 O O . ASP A 1 93 ? 14.092 6.005 -5.384 1.00 96.94 93 ASP A O 1
ATOM 763 N N . ASN A 1 94 ? 12.205 5.303 -4.388 1.00 97.69 94 ASN A N 1
ATOM 764 C CA . ASN A 1 94 ? 11.922 4.186 -5.287 1.00 97.69 94 ASN A CA 1
ATOM 765 C C . ASN A 1 94 ? 10.410 3.951 -5.457 1.00 97.69 94 ASN A C 1
ATOM 767 O O . ASN A 1 94 ? 9.601 4.430 -4.667 1.00 97.69 94 ASN A O 1
ATOM 771 N N . VAL A 1 95 ? 10.019 3.193 -6.485 1.00 98.69 95 VAL A N 1
ATOM 772 C CA . VAL A 1 95 ? 8.712 2.522 -6.509 1.00 98.69 95 VAL A CA 1
ATOM 773 C C . VAL A 1 95 ? 8.878 1.144 -5.880 1.00 98.69 95 VAL A C 1
ATOM 775 O O . VAL A 1 95 ? 9.699 0.346 -6.341 1.00 98.69 95 VAL A O 1
ATOM 778 N N . TRP A 1 96 ? 8.059 0.863 -4.870 1.00 98.56 96 TRP A N 1
ATOM 779 C CA . TRP A 1 96 ? 8.018 -0.391 -4.133 1.00 98.56 96 TRP A CA 1
ATOM 780 C C . TRP A 1 96 ? 6.840 -1.249 -4.636 1.00 98.56 96 TRP A C 1
ATOM 782 O O . TRP A 1 96 ? 5.677 -0.925 -4.358 1.00 98.56 96 TRP A O 1
ATOM 792 N N . PRO A 1 97 ? 7.078 -2.325 -5.416 1.00 98.69 97 PRO A N 1
ATOM 793 C CA . PRO A 1 97 ? 6.004 -3.074 -6.069 1.00 98.69 97 PRO A CA 1
ATOM 794 C C . PRO A 1 97 ? 5.122 -3.842 -5.091 1.00 98.69 97 PRO A C 1
ATOM 796 O O . PRO A 1 97 ? 3.925 -3.946 -5.330 1.00 98.69 97 PRO A O 1
ATOM 799 N N . GLU A 1 98 ? 5.671 -4.319 -3.972 1.00 98.50 98 GLU A N 1
ATOM 800 C CA . GLU A 1 98 ? 4.875 -4.920 -2.897 1.00 98.50 98 GLU A CA 1
ATOM 801 C C . GLU A 1 98 ? 3.823 -3.928 -2.382 1.00 98.50 98 GLU A C 1
ATOM 803 O O . GLU A 1 98 ? 2.630 -4.211 -2.456 1.00 98.50 98 GLU A O 1
ATOM 808 N N . GLY A 1 99 ? 4.234 -2.733 -1.958 1.00 98.38 99 GLY A N 1
ATOM 809 C CA . GLY A 1 99 ? 3.317 -1.693 -1.494 1.00 98.38 99 GLY A CA 1
ATOM 810 C C . GLY A 1 99 ? 2.341 -1.204 -2.561 1.00 98.38 99 GLY A C 1
ATOM 811 O O . GLY A 1 99 ? 1.158 -0.984 -2.294 1.00 98.38 99 GLY A O 1
ATOM 812 N N . THR A 1 100 ? 2.810 -1.089 -3.802 1.00 98.88 100 THR A N 1
ATOM 813 C CA . THR A 1 100 ? 1.946 -0.754 -4.941 1.00 98.88 100 THR A CA 1
ATOM 814 C C . THR A 1 100 ? 0.888 -1.844 -5.156 1.00 98.88 100 THR A C 1
ATOM 816 O O . THR A 1 100 ? -0.285 -1.529 -5.342 1.00 98.88 100 THR A O 1
ATOM 819 N N . GLY A 1 101 ? 1.254 -3.122 -5.028 1.00 98.81 101 GLY A N 1
ATOM 820 C CA . GLY A 1 101 ? 0.329 -4.255 -5.085 1.00 98.81 101 GLY A CA 1
ATOM 821 C C . GLY A 1 101 ? -0.689 -4.262 -3.942 1.00 98.81 101 GLY A C 1
ATOM 822 O O . GLY A 1 101 ? -1.866 -4.547 -4.163 1.00 98.81 101 GLY A O 1
ATOM 823 N N . GLN A 1 102 ? -0.292 -3.848 -2.738 1.00 98.75 102 GLN A N 1
ATOM 824 C CA . GLN A 1 102 ? -1.236 -3.643 -1.636 1.00 98.75 102 GLN A CA 1
ATOM 825 C C . GLN A 1 102 ? -2.274 -2.559 -1.950 1.00 98.75 102 GLN A C 1
ATOM 827 O O . GLN A 1 102 ? -3.457 -2.723 -1.642 1.00 98.75 102 GLN A O 1
ATOM 832 N N . MET A 1 103 ? -1.853 -1.455 -2.576 1.00 98.88 103 MET A N 1
ATOM 833 C CA . MET A 1 103 ? -2.763 -0.391 -3.005 1.00 98.88 103 MET A CA 1
ATOM 834 C C . MET A 1 103 ? -3.714 -0.859 -4.107 1.00 98.88 103 MET A C 1
ATOM 836 O O . MET A 1 103 ? -4.891 -0.513 -4.057 1.00 98.88 103 MET A O 1
ATOM 840 N N . ILE A 1 104 ? -3.255 -1.687 -5.052 1.00 98.88 104 ILE A N 1
ATOM 841 C CA . ILE A 1 104 ? -4.117 -2.311 -6.073 1.00 98.88 104 ILE A CA 1
ATOM 842 C C . ILE A 1 104 ? -5.261 -3.081 -5.405 1.00 98.88 104 ILE A C 1
ATOM 844 O O . ILE A 1 104 ? -6.426 -2.824 -5.709 1.00 98.88 104 ILE A O 1
ATOM 848 N N . VAL A 1 105 ? -4.949 -3.959 -4.447 1.00 98.81 105 VAL A N 1
ATOM 849 C CA . VAL A 1 105 ? -5.963 -4.727 -3.703 1.00 98.81 105 VAL A CA 1
ATOM 850 C C . VAL A 1 105 ? -6.924 -3.798 -2.952 1.00 98.81 105 VAL A C 1
ATOM 852 O O . VAL A 1 105 ? -8.141 -3.990 -2.995 1.00 98.81 105 VAL A O 1
ATOM 855 N N . ALA A 1 106 ? -6.409 -2.754 -2.300 1.00 98.69 106 ALA A N 1
ATOM 856 C CA . ALA A 1 106 ? -7.240 -1.787 -1.587 1.00 98.69 106 ALA A CA 1
ATOM 857 C C . ALA A 1 106 ? -8.177 -1.008 -2.527 1.00 98.69 106 ALA A C 1
ATOM 859 O O . ALA A 1 106 ? -9.353 -0.815 -2.210 1.00 98.69 106 ALA A O 1
ATOM 860 N N . TYR A 1 107 ? -7.697 -0.614 -3.710 1.00 98.81 107 TYR A N 1
ATOM 861 C CA . TYR A 1 107 ? -8.518 0.026 -4.736 1.00 98.81 107 TYR A CA 1
ATOM 862 C C . TYR A 1 107 ? -9.602 -0.905 -5.277 1.00 98.81 107 TYR A C 1
ATOM 864 O O . TYR A 1 107 ? -10.749 -0.476 -5.400 1.00 98.81 107 TYR A O 1
ATOM 872 N N . GLN A 1 108 ? -9.286 -2.178 -5.527 1.00 98.75 108 GLN A N 1
ATOM 873 C CA . GLN A 1 108 ? -10.274 -3.182 -5.938 1.00 98.75 108 GLN A CA 1
ATOM 874 C C . GLN A 1 108 ? -11.362 -3.358 -4.877 1.00 98.75 108 GLN A C 1
ATOM 876 O O . GLN A 1 108 ? -12.549 -3.298 -5.197 1.00 98.75 108 GLN A O 1
ATOM 881 N N . LYS A 1 109 ? -10.977 -3.477 -3.598 1.00 98.06 109 LYS A N 1
ATOM 882 C CA . LYS A 1 109 ? -11.920 -3.554 -2.472 1.00 98.06 109 LYS A CA 1
ATOM 883 C C . LYS A 1 109 ? -12.824 -2.317 -2.387 1.00 98.06 109 LYS A C 1
ATOM 885 O O . LYS A 1 109 ? -13.998 -2.443 -2.050 1.00 98.06 109 LYS A O 1
ATOM 890 N N . ALA A 1 110 ? -12.299 -1.137 -2.724 1.00 97.94 110 ALA A N 1
ATOM 891 C CA . ALA A 1 110 ? -13.050 0.119 -2.770 1.00 97.94 110 ALA A CA 1
ATOM 892 C C . ALA A 1 110 ? -13.922 0.294 -4.028 1.00 97.94 110 ALA A C 1
ATOM 894 O O . ALA A 1 110 ? -14.622 1.300 -4.148 1.00 97.94 110 ALA A O 1
ATOM 895 N N . GLY A 1 111 ? -13.858 -0.634 -4.989 1.00 98.06 111 GLY A N 1
ATOM 896 C CA . GLY A 1 111 ? -14.516 -0.511 -6.292 1.00 98.06 111 GLY A CA 1
ATOM 897 C C . GLY A 1 111 ? -13.838 0.472 -7.257 1.00 98.06 111 GLY A C 1
ATOM 898 O O . GLY A 1 111 ? -14.400 0.783 -8.305 1.00 98.06 111 GLY A O 1
ATOM 899 N N . ASN A 1 112 ? -12.635 0.960 -6.943 1.00 98.38 112 ASN A N 1
ATOM 900 C CA . ASN A 1 112 ? -11.850 1.840 -7.808 1.00 98.38 112 ASN A CA 1
ATOM 901 C C . ASN A 1 112 ? -10.962 1.028 -8.769 1.00 98.38 112 ASN A C 1
ATOM 903 O O . ASN A 1 112 ? -9.732 1.060 -8.701 1.00 98.38 112 ASN A O 1
ATOM 907 N N . PHE A 1 113 ? -11.599 0.284 -9.671 1.00 98.44 113 PHE A N 1
ATOM 908 C CA . PHE A 1 113 ? -10.895 -0.582 -10.620 1.00 98.44 113 PHE A CA 1
ATOM 909 C C . PHE A 1 113 ? -9.990 0.192 -11.585 1.00 98.44 113 PHE A C 1
ATOM 911 O O . PHE A 1 113 ? -8.917 -0.291 -11.912 1.00 98.44 113 PHE A O 1
ATOM 918 N N . SER A 1 114 ? -10.336 1.432 -11.947 1.00 98.56 114 SER A N 1
ATOM 919 C CA . SER A 1 114 ? -9.494 2.259 -12.822 1.00 98.56 114 SER A CA 1
ATOM 920 C C . SER A 1 114 ? -8.099 2.508 -12.240 1.00 98.56 114 SER A C 1
ATOM 922 O O . SER A 1 114 ? -7.107 2.417 -12.960 1.00 98.56 114 SER A O 1
ATOM 924 N N . SER A 1 115 ? -8.000 2.810 -10.938 1.00 98.56 115 SER A N 1
ATOM 925 C CA . SER A 1 115 ? -6.695 2.955 -10.277 1.00 98.56 115 SER A CA 1
ATOM 926 C C . SER A 1 115 ? -5.985 1.612 -10.126 1.00 98.56 115 SER A C 1
ATOM 928 O O . SER A 1 115 ? -4.774 1.549 -10.318 1.00 98.56 115 SER A O 1
ATOM 930 N N . ALA A 1 116 ? -6.720 0.543 -9.812 1.00 98.81 116 ALA A N 1
ATOM 931 C CA . ALA A 1 116 ? -6.148 -0.795 -9.710 1.00 98.81 116 ALA A CA 1
ATOM 932 C C . ALA A 1 116 ? -5.504 -1.247 -11.033 1.00 98.81 1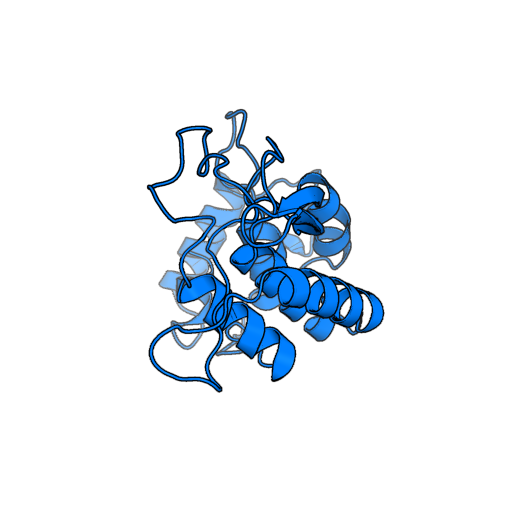16 ALA A C 1
ATOM 934 O O . ALA A 1 116 ? -4.340 -1.637 -11.033 1.00 98.81 116 ALA A O 1
ATOM 935 N N . ASP A 1 117 ? -6.222 -1.119 -12.150 1.00 98.88 117 ASP A N 1
ATOM 936 C CA . ASP A 1 117 ? -5.757 -1.514 -13.484 1.00 98.88 117 ASP A CA 1
ATOM 937 C C . ASP A 1 117 ? -4.554 -0.677 -13.934 1.00 98.88 117 ASP A C 1
ATOM 939 O O . ASP A 1 117 ? -3.597 -1.208 -14.500 1.00 98.88 117 ASP A O 1
ATOM 943 N N . TYR A 1 118 ? -4.568 0.628 -13.635 1.00 98.88 118 TYR A N 1
ATOM 944 C CA . TYR A 1 118 ? -3.438 1.511 -13.910 1.00 98.88 118 TYR A CA 1
ATOM 945 C C . TYR A 1 118 ? -2.167 1.032 -13.199 1.00 98.88 118 TYR A C 1
ATOM 947 O O . TYR A 1 118 ? -1.146 0.803 -13.845 1.00 98.88 118 TYR A O 1
ATOM 955 N N . TYR A 1 119 ? -2.226 0.833 -11.881 1.00 98.88 119 TYR A N 1
ATOM 956 C CA . TYR A 1 119 ? -1.045 0.430 -11.118 1.00 98.88 119 TYR A CA 1
ATOM 957 C C . TYR A 1 119 ? -0.621 -1.017 -11.388 1.00 98.88 119 TYR A C 1
ATOM 959 O O . TYR A 1 119 ? 0.566 -1.324 -11.279 1.00 98.88 119 TYR A O 1
ATOM 967 N N . LEU A 1 120 ? -1.542 -1.896 -11.795 1.00 98.81 120 LEU A N 1
ATOM 968 C CA . LEU A 1 120 ? -1.203 -3.239 -12.266 1.00 98.81 120 LEU A CA 1
ATOM 969 C C . LEU A 1 120 ? -0.289 -3.162 -13.496 1.00 98.81 120 LEU A C 1
ATOM 971 O O . LEU A 1 120 ? 0.795 -3.745 -13.494 1.00 98.81 120 LEU A O 1
ATOM 975 N N . ALA A 1 121 ? -0.679 -2.365 -14.495 1.00 98.88 121 ALA A N 1
ATOM 976 C CA . ALA A 1 121 ? 0.122 -2.142 -15.696 1.00 98.88 121 ALA A CA 1
ATOM 977 C C . ALA A 1 121 ? 1.474 -1.471 -15.386 1.00 98.88 121 ALA A C 1
ATOM 979 O O . ALA A 1 121 ? 2.470 -1.738 -16.059 1.00 98.88 121 ALA A O 1
ATOM 980 N N . GLU A 1 122 ? 1.545 -0.616 -14.360 1.00 98.88 122 GLU A N 1
ATOM 981 C CA . GLU A 1 122 ? 2.815 -0.045 -13.897 1.00 98.88 122 GLU A CA 1
ATOM 982 C C . GLU A 1 122 ? 3.738 -1.106 -13.272 1.00 98.88 122 GLU A C 1
ATOM 984 O O . GLU A 1 122 ? 4.922 -1.145 -13.611 1.00 98.88 122 GLU A O 1
ATOM 989 N N . ILE A 1 123 ? 3.221 -2.007 -12.426 1.00 98.62 123 ILE A N 1
ATOM 990 C CA . ILE A 1 123 ? 4.012 -3.113 -11.854 1.00 98.62 123 ILE A CA 1
ATOM 991 C C . ILE A 1 123 ? 4.525 -4.057 -12.952 1.00 98.62 123 ILE A C 1
ATOM 993 O O . ILE A 1 123 ? 5.674 -4.497 -12.889 1.00 98.62 123 ILE A O 1
ATOM 997 N N . GLU A 1 124 ? 3.730 -4.339 -13.987 1.00 98.38 124 GLU A N 1
ATOM 998 C CA . GLU A 1 124 ? 4.131 -5.222 -15.095 1.00 98.38 124 GLU A CA 1
ATOM 999 C C . GLU A 1 124 ? 5.372 -4.718 -15.851 1.00 98.38 124 GLU A C 1
ATOM 1001 O O . GLU A 1 124 ? 6.154 -5.514 -16.380 1.00 98.38 124 GLU A O 1
ATOM 1006 N N . LYS A 1 125 ? 5.639 -3.406 -15.834 1.00 98.62 125 LYS A N 1
ATOM 1007 C CA . LYS A 1 125 ? 6.878 -2.836 -16.391 1.00 98.62 125 LYS A CA 1
ATOM 1008 C C . LYS A 1 125 ? 8.132 -3.291 -15.647 1.00 98.62 125 LYS A C 1
ATOM 1010 O O . LYS A 1 125 ? 9.227 -3.092 -16.163 1.00 98.62 125 LYS A O 1
ATOM 1015 N N . LEU A 1 126 ? 8.013 -3.871 -14.456 1.00 98.19 126 LEU A N 1
ATOM 1016 C CA . LEU A 1 126 ? 9.137 -4.337 -13.643 1.00 98.19 126 LEU A CA 1
ATOM 1017 C C . LEU A 1 126 ? 9.426 -5.834 -13.806 1.00 98.19 126 LEU A C 1
ATOM 1019 O O . LEU A 1 126 ? 10.339 -6.342 -13.160 1.00 98.19 126 LEU A O 1
ATOM 1023 N N . LEU A 1 127 ? 8.693 -6.546 -14.667 1.00 97.19 127 LEU A N 1
ATOM 1024 C CA . LEU A 1 127 ? 8.883 -7.982 -14.866 1.00 97.19 127 LEU A CA 1
ATOM 1025 C C . LEU A 1 127 ? 10.305 -8.318 -15.344 1.00 97.19 127 LEU A C 1
ATOM 1027 O O . LEU A 1 127 ? 10.773 -7.876 -16.397 1.00 97.19 127 LEU A O 1
ATOM 1031 N N . VAL A 1 128 ? 10.967 -9.186 -14.586 1.00 95.81 128 VAL A N 1
ATOM 1032 C CA . VAL A 1 128 ? 12.272 -9.775 -14.882 1.00 95.81 128 VAL A CA 1
ATOM 1033 C C . VAL A 1 128 ? 12.060 -11.196 -15.374 1.00 95.81 128 VAL A C 1
ATOM 1035 O O . VAL A 1 128 ? 11.511 -12.043 -14.670 1.00 95.81 128 VAL A O 1
ATOM 1038 N N . LYS A 1 129 ? 12.516 -11.477 -16.595 1.00 95.12 129 LYS A N 1
ATOM 1039 C CA . LYS A 1 129 ? 12.443 -12.818 -17.178 1.00 95.12 129 LYS A CA 1
ATOM 1040 C C . LYS A 1 129 ? 13.420 -13.767 -16.483 1.00 95.12 129 LYS A C 1
ATOM 1042 O O . LYS A 1 129 ? 14.580 -13.423 -16.260 1.00 95.12 129 LYS A O 1
ATOM 1047 N N . SE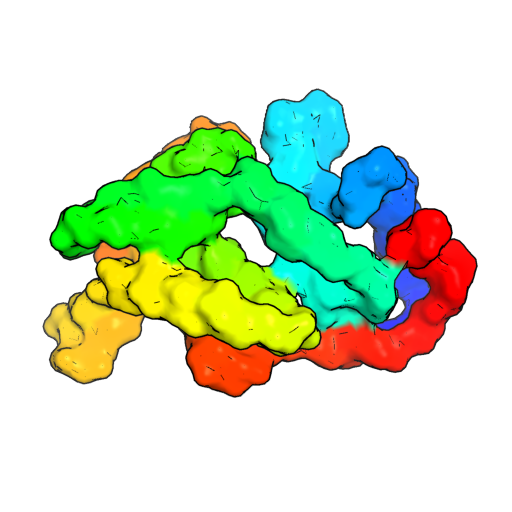R A 1 130 ? 12.974 -14.984 -16.188 1.00 92.62 130 SER A N 1
ATOM 1048 C CA . SER A 1 130 ? 13.843 -16.028 -15.650 1.00 92.62 130 SER A CA 1
ATOM 1049 C C . SER A 1 130 ? 14.847 -16.517 -16.696 1.00 92.62 130 SER A C 1
ATOM 1051 O O . SER A 1 130 ? 14.491 -16.826 -17.834 1.00 92.62 130 SER A O 1
ATOM 1053 N N . ASN A 1 131 ? 16.103 -16.664 -16.274 1.00 89.00 131 ASN A N 1
ATOM 1054 C CA . ASN A 1 131 ? 17.157 -17.279 -17.086 1.00 89.00 131 ASN A CA 1
ATOM 1055 C C . ASN A 1 131 ? 17.080 -18.818 -17.100 1.00 89.00 131 ASN A C 1
ATOM 1057 O O . ASN A 1 131 ? 17.741 -19.448 -17.920 1.00 89.00 131 ASN A O 1
ATOM 1061 N N . LEU A 1 132 ? 16.305 -19.424 -16.191 1.00 92.19 132 LEU A N 1
ATOM 1062 C CA . LEU A 1 132 ? 16.169 -20.882 -16.061 1.00 92.19 132 LEU A CA 1
ATOM 1063 C C . LEU A 1 132 ? 14.886 -21.411 -16.710 1.00 92.19 132 LEU A C 1
ATOM 1065 O O . LEU A 1 132 ? 14.872 -22.518 -17.241 1.00 92.19 132 LEU A O 1
ATOM 1069 N N . TYR A 1 133 ? 13.813 -20.619 -16.677 1.00 93.94 133 TYR A N 1
ATOM 1070 C CA . TYR A 1 133 ? 12.489 -21.019 -17.145 1.00 93.94 133 TYR A CA 1
ATOM 1071 C C . TYR A 1 133 ? 11.962 -19.974 -18.141 1.00 93.94 133 TYR A C 1
ATOM 1073 O O . TYR A 1 133 ? 11.543 -18.899 -17.718 1.00 93.94 133 TYR A O 1
ATOM 1081 N N . PRO A 1 134 ? 11.951 -20.256 -19.460 1.00 89.94 134 PRO A N 1
ATOM 1082 C CA . PRO A 1 134 ? 11.652 -19.260 -20.497 1.00 89.94 134 PRO A CA 1
ATOM 1083 C C . PRO A 1 134 ? 10.281 -18.577 -20.404 1.00 89.94 134 PRO A C 1
ATOM 1085 O O . PRO A 1 134 ? 10.093 -17.526 -21.015 1.00 89.94 134 PRO A O 1
ATOM 1088 N N . THR A 1 135 ? 9.338 -19.181 -19.682 1.00 92.56 135 THR A N 1
ATOM 1089 C CA . THR A 1 135 ? 7.970 -18.687 -19.473 1.00 92.56 135 THR A CA 1
ATOM 1090 C C . THR A 1 135 ? 7.742 -18.126 -18.069 1.00 92.56 135 THR A C 1
ATOM 1092 O O . THR A 1 135 ? 6.620 -17.743 -17.756 1.00 92.56 135 THR A O 1
ATOM 1095 N N . ALA A 1 136 ? 8.765 -18.104 -17.210 1.00 94.25 136 ALA A N 1
ATOM 1096 C CA . ALA A 1 136 ? 8.652 -17.574 -15.858 1.00 94.25 136 ALA A CA 1
ATOM 1097 C C . ALA A 1 136 ? 9.196 -16.147 -15.784 1.00 94.25 136 ALA A C 1
ATOM 1099 O O . ALA A 1 136 ? 10.238 -15.823 -16.363 1.00 94.25 136 ALA A O 1
ATOM 1100 N N . TYR A 1 137 ? 8.499 -15.327 -15.012 1.00 96.50 137 TYR A N 1
ATOM 1101 C CA . TYR A 1 137 ? 8.862 -13.956 -14.701 1.00 96.50 137 TYR A CA 1
ATOM 1102 C C . TYR A 1 137 ? 8.747 -13.754 -13.194 1.00 96.50 137 TYR A C 1
ATOM 1104 O O . TYR A 1 137 ? 8.051 -14.513 -12.521 1.00 96.50 137 TYR A O 1
ATOM 1112 N N . GLY A 1 138 ? 9.427 -12.739 -12.684 1.00 97.38 138 GLY A N 1
ATOM 1113 C CA . GLY A 1 138 ? 9.218 -12.254 -11.329 1.00 97.38 138 GLY A CA 1
ATOM 1114 C C . GLY A 1 138 ? 9.466 -10.758 -11.250 1.00 97.38 138 GLY A C 1
ATOM 1115 O O . GLY A 1 138 ? 9.993 -10.156 -12.186 1.00 97.38 138 GLY A O 1
ATOM 1116 N N . ILE A 1 139 ? 9.075 -10.157 -10.142 1.00 98.50 139 ILE A N 1
ATOM 1117 C CA . ILE A 1 139 ? 9.076 -8.717 -9.922 1.00 98.50 139 ILE A CA 1
ATOM 1118 C C . ILE A 1 139 ? 10.099 -8.413 -8.825 1.00 98.50 139 ILE A C 1
ATOM 1120 O O . ILE A 1 139 ? 10.097 -9.081 -7.789 1.00 98.50 139 ILE A O 1
ATOM 1124 N N . PRO A 1 140 ? 11.007 -7.444 -9.025 1.00 98.25 140 PRO A N 1
ATOM 1125 C CA . PRO A 1 140 ? 11.977 -7.068 -8.011 1.00 98.25 140 PRO A CA 1
ATOM 1126 C C . PRO A 1 140 ? 11.315 -6.448 -6.776 1.00 98.25 140 PRO A C 1
ATOM 1128 O O . PRO A 1 140 ? 10.139 -6.081 -6.780 1.00 98.25 140 PRO A O 1
ATOM 1131 N N . TYR A 1 141 ? 12.079 -6.329 -5.694 1.00 98.31 141 TYR A N 1
ATOM 1132 C CA . TYR A 1 141 ? 11.620 -5.658 -4.479 1.00 98.31 141 TYR A CA 1
ATOM 1133 C C . TYR A 1 141 ? 11.442 -4.151 -4.686 1.00 98.31 141 TYR A C 1
ATOM 1135 O O . TYR A 1 141 ? 10.567 -3.563 -4.072 1.00 98.31 141 TYR A O 1
ATOM 1143 N N . SER A 1 142 ? 12.228 -3.516 -5.552 1.00 98.31 142 SER A N 1
ATOM 1144 C CA . SER A 1 142 ? 12.155 -2.075 -5.819 1.00 98.31 142 SER A CA 1
ATOM 1145 C C . SER A 1 142 ? 12.413 -1.763 -7.295 1.00 98.31 142 SER A C 1
ATOM 1147 O O . SER A 1 142 ? 12.958 -2.579 -8.038 1.00 98.31 142 SER A O 1
ATOM 1149 N N . SER A 1 143 ? 12.023 -0.575 -7.762 1.00 98.44 143 SER A N 1
ATOM 1150 C CA . SER A 1 143 ? 12.315 -0.141 -9.137 1.00 98.44 143 SER A CA 1
ATOM 1151 C C . SER A 1 143 ? 13.788 0.215 -9.357 1.00 98.44 143 SER A C 1
ATOM 1153 O O . SER A 1 143 ? 14.293 0.089 -10.468 1.00 98.44 143 SER A O 1
ATOM 1155 N N . ASN A 1 144 ? 14.465 0.713 -8.325 1.00 98.00 144 ASN A N 1
ATOM 1156 C CA . ASN A 1 144 ? 15.868 1.125 -8.328 1.00 98.00 144 ASN A CA 1
ATOM 1157 C C . ASN A 1 144 ? 16.511 0.738 -6.981 1.00 98.00 144 ASN A C 1
ATOM 1159 O O . ASN A 1 144 ? 15.811 0.228 -6.105 1.00 98.00 144 ASN A O 1
ATOM 1163 N N . PHE A 1 145 ? 17.816 0.967 -6.802 1.00 94.69 145 PHE A N 1
ATOM 1164 C CA . PHE A 1 145 ? 18.512 0.560 -5.575 1.00 94.69 145 PHE A CA 1
ATOM 1165 C C . PHE A 1 145 ? 17.853 1.100 -4.302 1.00 94.69 145 PHE A C 1
ATOM 1167 O O . PHE A 1 145 ? 17.702 0.330 -3.368 1.00 94.69 145 PHE A O 1
ATOM 1174 N N . GLY A 1 146 ? 17.430 2.369 -4.300 1.00 92.81 146 GLY A N 1
ATOM 1175 C CA . GLY A 1 146 ? 16.661 2.997 -3.226 1.00 92.81 146 GLY A CA 1
ATOM 1176 C C . GLY A 1 146 ? 17.223 2.798 -1.818 1.00 92.81 146 GLY A C 1
ATOM 1177 O O . GLY A 1 146 ? 18.383 2.421 -1.599 1.00 92.81 146 GLY A O 1
ATOM 1178 N N . THR A 1 147 ? 16.358 3.034 -0.849 1.00 93.06 147 THR A N 1
ATOM 1179 C CA . THR A 1 147 ? 16.594 2.716 0.552 1.00 93.06 147 THR A CA 1
ATOM 1180 C C . THR A 1 147 ? 15.458 1.859 1.095 1.00 93.06 147 THR A C 1
ATOM 1182 O O . THR A 1 147 ? 14.532 1.503 0.375 1.00 93.06 147 THR A O 1
ATOM 1185 N N . HIS A 1 148 ? 15.595 1.360 2.315 1.00 90.81 148 HIS A N 1
ATOM 1186 C CA . HIS A 1 148 ? 14.514 0.744 3.064 1.00 90.81 148 HIS A CA 1
ATOM 1187 C C . HIS A 1 148 ? 13.898 1.779 3.998 1.00 90.81 148 HIS A C 1
ATOM 1189 O O . HIS A 1 148 ? 14.481 2.837 4.232 1.00 90.81 148 HIS A O 1
ATOM 1195 N N . TYR A 1 149 ? 12.783 1.413 4.633 1.00 87.38 149 TYR A N 1
ATOM 1196 C CA . TYR A 1 149 ? 12.133 2.257 5.628 1.00 87.38 149 TYR A CA 1
ATOM 1197 C C . TYR A 1 149 ? 13.138 2.833 6.634 1.00 87.38 149 TYR A C 1
ATOM 1199 O O . TYR A 1 149 ? 13.864 2.075 7.285 1.00 87.38 149 TYR A O 1
ATOM 1207 N N . ALA A 1 150 ? 13.161 4.157 6.772 1.00 86.44 150 ALA A N 1
ATOM 1208 C CA . ALA A 1 150 ? 14.167 4.913 7.521 1.00 86.44 150 ALA A CA 1
ATOM 1209 C C . ALA A 1 150 ? 15.542 5.137 6.841 1.00 86.44 150 ALA A C 1
ATOM 1211 O O . ALA A 1 150 ? 16.523 5.417 7.536 1.00 86.44 150 ALA A O 1
ATOM 1212 N N . ASN A 1 151 ? 15.599 5.114 5.503 1.00 87.94 151 ASN A N 1
ATOM 1213 C CA . ASN A 1 151 ? 16.681 5.644 4.653 1.00 87.94 151 ASN A CA 1
ATOM 1214 C C . ASN A 1 151 ? 18.060 4.987 4.828 1.00 87.94 151 ASN A C 1
ATOM 1216 O O . ASN A 1 151 ? 19.100 5.645 4.760 1.00 87.94 151 ASN A O 1
ATOM 1220 N N . ALA A 1 152 ? 18.101 3.675 5.055 1.00 92.81 152 ALA A N 1
ATOM 1221 C CA . ALA A 1 152 ? 19.338 2.920 4.853 1.00 92.81 152 ALA A CA 1
ATOM 1222 C C . ALA A 1 152 ? 19.253 2.094 3.563 1.00 92.81 152 ALA A C 1
ATOM 1224 O O . ALA A 1 152 ? 18.160 1.706 3.163 1.00 92.81 152 ALA A O 1
ATOM 1225 N N . PRO A 1 153 ? 20.370 1.853 2.860 1.00 95.94 153 PRO A N 1
ATOM 1226 C CA . PRO A 1 153 ? 20.309 1.287 1.516 1.00 95.94 153 PRO A CA 1
ATOM 1227 C C . PRO A 1 153 ? 19.692 -0.114 1.481 1.00 95.94 153 PRO A C 1
ATOM 1229 O O . PRO A 1 153 ? 19.902 -0.913 2.400 1.00 95.94 153 PRO A O 1
ATOM 1232 N N . LEU A 1 154 ? 18.974 -0.439 0.401 1.00 96.69 154 LEU A N 1
ATOM 1233 C CA . LEU A 1 154 ? 18.511 -1.810 0.179 1.00 96.69 154 LEU A CA 1
ATOM 1234 C C . LEU A 1 154 ? 19.681 -2.755 -0.117 1.00 96.69 154 LEU A C 1
ATOM 1236 O O . LEU A 1 154 ? 20.815 -2.358 -0.398 1.00 96.69 154 LEU A O 1
ATOM 1240 N N . TRP A 1 155 ? 19.403 -4.054 -0.031 1.00 96.75 155 TRP A N 1
ATOM 1241 C CA . TRP A 1 155 ? 20.396 -5.084 -0.305 1.00 96.75 155 TRP A CA 1
ATOM 1242 C C . TRP A 1 155 ? 20.687 -5.206 -1.805 1.00 96.75 155 TRP A C 1
ATOM 1244 O O . TRP A 1 155 ? 19.873 -4.882 -2.671 1.00 96.75 155 TRP A O 1
ATOM 1254 N N . GLN A 1 156 ? 21.857 -5.758 -2.129 1.00 97.06 156 GLN A N 1
ATOM 1255 C CA . GLN A 1 156 ? 22.239 -6.002 -3.514 1.00 97.06 156 GLN A CA 1
ATOM 1256 C C . GLN A 1 156 ? 21.231 -6.918 -4.223 1.00 97.06 156 GLN A C 1
ATOM 1258 O O . GLN A 1 156 ? 21.027 -8.074 -3.844 1.00 97.06 156 GLN A O 1
ATOM 1263 N N . GLY A 1 157 ? 20.675 -6.419 -5.324 1.00 96.12 157 GLY A N 1
ATOM 1264 C CA . GLY A 1 157 ? 19.716 -7.148 -6.142 1.00 96.12 157 GLY A CA 1
ATOM 1265 C C . GLY A 1 157 ? 18.255 -6.891 -5.786 1.00 96.12 157 GLY A C 1
ATOM 1266 O O . GLY A 1 157 ? 17.402 -7.469 -6.454 1.00 96.12 157 GLY A O 1
ATOM 1267 N N . ALA A 1 158 ? 17.957 -6.038 -4.799 1.00 97.50 158 ALA A N 1
ATOM 1268 C CA . ALA A 1 158 ? 16.588 -5.619 -4.492 1.00 97.50 158 ALA A CA 1
ATOM 1269 C C . ALA A 1 158 ? 15.855 -5.066 -5.727 1.00 97.50 158 ALA A C 1
ATOM 1271 O O . ALA A 1 158 ? 14.668 -5.311 -5.898 1.00 97.50 158 ALA A O 1
ATOM 1272 N N . ASP A 1 159 ? 16.583 -4.422 -6.635 1.00 97.88 159 ASP A N 1
ATOM 1273 C CA . ASP A 1 159 ? 16.055 -3.767 -7.827 1.00 97.88 159 ASP A CA 1
ATOM 1274 C C . ASP A 1 159 ? 16.201 -4.572 -9.123 1.00 97.88 159 ASP A C 1
ATOM 1276 O O . ASP A 1 159 ? 15.865 -4.085 -10.198 1.00 97.88 159 ASP A O 1
ATOM 1280 N N . THR A 1 160 ? 16.747 -5.789 -9.053 1.00 96.44 160 THR A N 1
ATOM 1281 C CA . THR A 1 160 ? 17.091 -6.585 -10.248 1.00 96.44 160 THR A CA 1
ATOM 1282 C C . THR A 1 160 ? 16.762 -8.070 -10.143 1.00 96.44 160 THR A C 1
ATOM 1284 O O . THR A 1 160 ? 16.732 -8.753 -11.167 1.00 96.44 160 THR A O 1
ATOM 1287 N N . LYS A 1 161 ? 16.509 -8.597 -8.941 1.00 95.94 161 LYS A N 1
ATOM 1288 C CA . LYS A 1 161 ? 16.159 -10.005 -8.717 1.00 95.94 161 LYS A CA 1
ATOM 1289 C C . LYS A 1 161 ? 14.707 -10.129 -8.256 1.00 95.94 161 LYS A C 1
ATOM 1291 O O . LYS A 1 161 ? 14.306 -9.324 -7.422 1.00 95.94 161 LYS A O 1
ATOM 1296 N N . PRO A 1 162 ? 13.961 -11.151 -8.719 1.00 96.19 162 PRO A N 1
ATOM 1297 C CA . PRO A 1 162 ? 12.615 -11.437 -8.232 1.00 96.19 162 PRO A CA 1
ATOM 1298 C C . PRO A 1 162 ? 12.519 -11.481 -6.705 1.00 96.19 162 PRO A C 1
ATOM 1300 O O . PRO A 1 162 ? 13.403 -12.026 -6.035 1.00 96.19 162 PRO A O 1
ATOM 1303 N N . CYS A 1 163 ? 11.431 -10.935 -6.173 1.00 97.50 163 CYS A N 1
ATOM 1304 C CA . CYS A 1 163 ? 11.123 -10.892 -4.757 1.00 97.50 163 CYS A CA 1
ATOM 1305 C C . CYS A 1 163 ? 9.730 -11.474 -4.504 1.00 97.50 163 CYS A C 1
ATOM 1307 O O . CYS A 1 163 ? 8.739 -11.023 -5.075 1.00 97.50 163 CYS A O 1
ATOM 1309 N N . VAL A 1 164 ? 9.658 -12.444 -3.587 1.00 97.69 164 VAL A N 1
ATOM 1310 C CA . VAL A 1 164 ? 8.424 -13.185 -3.280 1.00 97.69 164 VAL A CA 1
ATOM 1311 C C . VAL A 1 164 ? 7.280 -12.262 -2.860 1.00 97.69 164 VAL A C 1
ATOM 1313 O O . VAL A 1 164 ? 6.138 -12.528 -3.218 1.00 97.69 164 VAL A O 1
ATOM 1316 N N . SER A 1 165 ? 7.555 -11.194 -2.109 1.00 97.69 165 SER A N 1
ATOM 1317 C CA . SER A 1 165 ? 6.501 -10.299 -1.630 1.00 97.69 165 SER A CA 1
ATOM 1318 C C . SER A 1 165 ? 5.902 -9.452 -2.756 1.00 97.69 165 SER A C 1
ATOM 1320 O O . SER A 1 165 ? 4.677 -9.377 -2.862 1.00 97.69 165 SER A O 1
ATOM 1322 N N . SER A 1 166 ? 6.736 -8.899 -3.642 1.00 98.44 166 SER A N 1
ATOM 1323 C CA . SER A 1 166 ? 6.292 -8.214 -4.862 1.00 98.44 166 SER A CA 1
ATOM 1324 C C . SER A 1 166 ? 5.469 -9.138 -5.759 1.00 98.44 166 SER A C 1
ATOM 1326 O O . SER A 1 166 ? 4.380 -8.765 -6.193 1.00 98.44 166 SER A O 1
ATOM 1328 N N . ASP A 1 167 ? 5.955 -10.362 -5.988 1.00 98.50 167 ASP A N 1
ATOM 1329 C CA . ASP A 1 167 ? 5.252 -11.368 -6.789 1.00 98.50 167 ASP A CA 1
ATOM 1330 C C . ASP A 1 167 ? 3.893 -11.735 -6.172 1.00 98.50 167 ASP A C 1
ATOM 1332 O O . ASP A 1 167 ? 2.883 -11.797 -6.873 1.00 98.50 167 ASP A O 1
ATOM 1336 N N . ALA A 1 168 ? 3.843 -11.945 -4.853 1.00 98.56 168 ALA A N 1
ATOM 1337 C CA . ALA A 1 168 ? 2.618 -12.313 -4.150 1.00 98.56 168 ALA A CA 1
ATOM 1338 C C . ALA A 1 168 ? 1.554 -11.212 -4.233 1.00 98.56 168 ALA A C 1
ATOM 1340 O O . ALA A 1 168 ? 0.417 -11.496 -4.605 1.00 98.56 168 ALA A O 1
ATOM 1341 N N . TRP A 1 169 ? 1.910 -9.959 -3.938 1.00 98.69 169 TRP A N 1
ATOM 1342 C CA . TRP A 1 169 ? 0.957 -8.848 -3.989 1.00 98.69 169 TRP A CA 1
ATOM 1343 C C . TRP A 1 169 ? 0.509 -8.507 -5.409 1.00 98.69 169 TRP A C 1
ATOM 1345 O O . TRP A 1 169 ? -0.658 -8.172 -5.610 1.00 98.69 169 TRP A O 1
ATOM 1355 N N . TYR A 1 170 ? 1.385 -8.664 -6.404 1.00 98.69 170 TYR A N 1
ATOM 1356 C CA . TYR A 1 170 ? 0.981 -8.600 -7.806 1.00 98.69 170 TYR A CA 1
ATOM 1357 C C . TYR A 1 170 ? -0.059 -9.677 -8.137 1.00 98.69 170 TYR A C 1
ATOM 1359 O O . TYR A 1 170 ? -1.117 -9.360 -8.675 1.00 98.69 170 TYR A O 1
ATOM 1367 N N . LEU A 1 171 ? 0.189 -10.936 -7.757 1.00 98.62 171 LEU A N 1
ATOM 1368 C CA . LEU A 1 171 ? -0.763 -12.027 -7.979 1.00 98.62 171 LEU A CA 1
ATOM 1369 C C . LEU A 1 171 ? -2.087 -11.797 -7.245 1.00 98.62 171 LEU A C 1
ATOM 1371 O O . LEU A 1 171 ? -3.140 -12.086 -7.806 1.00 98.62 171 LEU A O 1
ATOM 1375 N N . PHE A 1 172 ? -2.063 -11.245 -6.031 1.00 98.69 172 PHE A N 1
ATOM 1376 C CA . PHE A 1 172 ? -3.277 -10.851 -5.315 1.00 98.69 172 PHE A CA 1
ATOM 1377 C C . PHE A 1 172 ? -4.084 -9.813 -6.100 1.00 98.69 172 PHE A C 1
ATOM 1379 O O . PHE A 1 172 ? -5.289 -9.991 -6.267 1.00 98.69 172 PHE A O 1
ATOM 1386 N N . GLY A 1 173 ? -3.424 -8.801 -6.670 1.00 98.69 173 GLY A N 1
ATOM 1387 C CA . GLY A 1 173 ? -4.059 -7.831 -7.562 1.00 98.69 173 GLY A CA 1
ATOM 1388 C C . GLY A 1 173 ? -4.632 -8.468 -8.834 1.00 98.69 173 GLY A C 1
ATOM 1389 O O . GLY A 1 173 ? -5.802 -8.257 -9.146 1.00 98.69 173 GLY A O 1
ATOM 1390 N N . VAL A 1 174 ? -3.857 -9.298 -9.542 1.00 98.50 174 VAL A N 1
ATOM 1391 C CA . VAL A 1 174 ? -4.309 -9.992 -10.769 1.00 98.50 174 VAL A CA 1
ATOM 1392 C C . VAL A 1 174 ? -5.522 -10.885 -10.497 1.00 98.50 174 VAL A C 1
ATOM 1394 O O . VAL A 1 174 ? -6.465 -10.919 -11.284 1.00 98.50 174 VAL A O 1
ATOM 1397 N N . LEU A 1 175 ? -5.506 -11.614 -9.381 1.00 98.56 175 LEU A N 1
ATOM 1398 C CA . LEU A 1 175 ? -6.555 -12.562 -9.005 1.00 98.56 175 LEU A CA 1
ATOM 1399 C C . LEU A 1 175 ? -7.736 -11.902 -8.280 1.00 98.56 175 LEU A C 1
ATOM 1401 O O . LEU A 1 175 ? -8.674 -12.607 -7.911 1.00 98.56 175 LEU A O 1
ATOM 1405 N N . GLN A 1 176 ? -7.687 -10.582 -8.057 1.00 97.81 176 GLN A N 1
ATOM 1406 C CA . GLN A 1 176 ? -8.650 -9.833 -7.239 1.00 97.81 176 GLN A CA 1
ATOM 1407 C C . GLN A 1 176 ? -8.871 -10.479 -5.864 1.00 97.81 176 GLN A C 1
ATOM 1409 O O . GLN A 1 176 ? -9.989 -10.581 -5.353 1.00 97.81 176 GLN A O 1
ATOM 1414 N N . PHE A 1 177 ? -7.782 -10.964 -5.275 1.00 97.94 177 PHE A N 1
ATOM 1415 C CA . PHE A 1 177 ? -7.779 -11.645 -3.996 1.00 97.94 177 PHE A CA 1
ATOM 1416 C C . PHE A 1 177 ? -7.308 -10.688 -2.904 1.00 97.94 177 PHE A C 1
ATOM 1418 O O . PHE A 1 177 ? -6.159 -10.260 -2.898 1.00 97.94 177 PHE A O 1
ATOM 1425 N N . ASP A 1 178 ? -8.186 -10.384 -1.949 1.00 97.31 178 ASP A N 1
ATOM 1426 C CA . ASP A 1 178 ? -7.837 -9.612 -0.756 1.00 97.31 178 ASP A CA 1
ATOM 1427 C C . ASP A 1 178 ? -7.376 -10.562 0.368 1.00 97.31 178 ASP A C 1
ATOM 1429 O O . A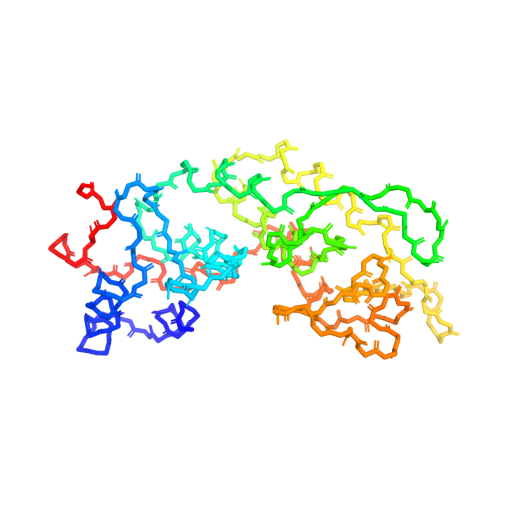SP A 1 178 ? -8.226 -11.197 1.008 1.00 97.31 178 ASP A O 1
ATOM 1433 N N . PRO A 1 179 ? -6.061 -10.664 0.668 1.00 95.56 179 PRO A N 1
ATOM 1434 C CA . PRO A 1 179 ? -5.578 -11.507 1.763 1.00 95.56 179 PRO A CA 1
ATOM 1435 C C . PRO A 1 179 ? -6.075 -11.019 3.131 1.00 95.56 179 PRO A C 1
ATOM 1437 O O . PRO A 1 179 ? -6.096 -11.788 4.093 1.00 95.56 179 PRO A O 1
ATOM 1440 N N . MET A 1 180 ? -6.517 -9.761 3.228 1.00 95.62 180 MET A N 1
ATOM 1441 C CA . MET A 1 180 ? -7.063 -9.177 4.445 1.00 95.62 180 MET A CA 1
ATOM 1442 C C . MET A 1 180 ? -8.590 -9.344 4.551 1.00 95.62 180 MET A C 1
ATOM 1444 O O . MET A 1 180 ? -9.189 -8.933 5.542 1.00 95.62 180 MET A O 1
ATOM 1448 N N . ALA A 1 181 ? -9.245 -10.023 3.605 1.00 93.44 181 ALA A N 1
ATOM 1449 C CA . ALA A 1 181 ? -10.664 -10.356 3.732 1.00 93.44 181 ALA A CA 1
ATOM 1450 C C . ALA A 1 181 ? -10.935 -11.428 4.807 1.00 93.44 181 ALA A C 1
ATOM 1452 O O . ALA A 1 181 ? -12.075 -11.582 5.262 1.00 93.44 181 ALA A O 1
ATOM 1453 N N . VAL A 1 182 ? -9.904 -12.173 5.230 1.00 89.69 182 VAL A N 1
ATOM 1454 C CA . VAL A 1 182 ? -10.045 -13.212 6.256 1.00 89.69 182 VAL A CA 1
ATOM 1455 C C . VAL A 1 182 ? -10.559 -12.608 7.561 1.00 89.69 182 VAL A C 1
ATOM 1457 O O . VAL A 1 182 ? -9.986 -11.677 8.104 1.00 89.69 182 VAL A O 1
ATOM 1460 N N . ASN A 1 183 ? -11.675 -13.127 8.067 1.00 88.44 183 ASN A N 1
ATOM 1461 C CA . ASN A 1 183 ? -12.346 -12.605 9.257 1.00 88.44 183 ASN A CA 1
ATOM 1462 C C . ASN A 1 183 ? -12.693 -11.097 9.211 1.00 88.44 183 ASN A C 1
ATOM 1464 O O . ASN A 1 183 ? -12.880 -10.516 10.274 1.00 88.44 183 ASN A O 1
ATOM 1468 N N . TYR A 1 184 ? -12.833 -10.462 8.038 1.00 91.81 184 TYR A N 1
ATOM 1469 C CA . TYR A 1 184 ? -13.139 -9.021 7.931 1.00 91.81 184 TYR A CA 1
ATOM 1470 C C . TYR A 1 184 ? -14.413 -8.615 8.694 1.00 91.81 184 TYR A C 1
ATOM 1472 O O . TYR A 1 184 ? -14.457 -7.592 9.372 1.00 91.81 184 TYR A O 1
ATOM 1480 N N . ASN A 1 185 ? -15.440 -9.472 8.660 1.00 90.75 185 ASN A N 1
ATOM 1481 C CA . ASN A 1 185 ? -16.714 -9.268 9.359 1.00 90.75 185 ASN A CA 1
ATOM 1482 C C . ASN A 1 185 ? -16.677 -9.719 10.832 1.00 90.75 185 ASN A C 1
ATOM 1484 O O . ASN A 1 185 ? -17.679 -10.204 11.366 1.00 90.75 185 ASN A O 1
ATOM 1488 N N . LYS A 1 186 ? -15.527 -9.600 11.503 1.00 89.94 186 LYS A N 1
ATOM 1489 C CA . LYS A 1 186 ? -15.444 -9.821 12.950 1.00 89.94 186 LYS A CA 1
ATOM 1490 C C . LYS A 1 186 ? -16.294 -8.772 13.666 1.00 89.94 186 LYS A C 1
ATOM 1492 O O . LYS A 1 186 ? -16.307 -7.607 13.282 1.00 89.94 186 LYS A O 1
ATOM 1497 N N . ALA A 1 187 ? -17.062 -9.199 14.669 1.00 91.94 187 ALA A N 1
ATOM 1498 C CA . ALA A 1 187 ? -18.066 -8.381 15.353 1.00 91.94 187 ALA A CA 1
ATOM 1499 C C . ALA A 1 187 ? -17.426 -7.321 16.277 1.00 91.94 187 ALA A C 1
ATOM 1501 O O . ALA A 1 187 ? -17.593 -7.364 17.494 1.00 91.94 187 ALA A O 1
ATOM 1502 N N . ILE A 1 188 ? -16.660 -6.390 15.697 1.00 95.75 188 ILE A N 1
ATOM 1503 C CA . ILE A 1 188 ? -15.965 -5.310 16.403 1.00 95.75 188 ILE A CA 1
ATOM 1504 C C . ILE A 1 188 ? -17.023 -4.372 17.006 1.00 95.75 188 ILE A C 1
ATOM 1506 O O . ILE A 1 188 ? -17.805 -3.782 16.249 1.00 95.75 188 ILE A O 1
ATOM 1510 N N . PRO A 1 189 ? -17.057 -4.189 18.337 1.00 96.12 189 PRO A N 1
ATOM 1511 C CA . PRO A 1 189 ? -17.955 -3.238 18.976 1.00 96.12 189 PRO A CA 1
ATOM 1512 C C . PRO A 1 189 ? -17.733 -1.818 18.449 1.00 96.12 189 PRO A C 1
ATOM 1514 O O . PRO A 1 189 ? -16.596 -1.384 18.277 1.00 96.12 189 PRO A O 1
ATOM 1517 N N . LEU A 1 190 ? -18.811 -1.050 18.259 1.00 95.31 190 LEU A N 1
ATOM 1518 C CA . LEU A 1 190 ? -18.720 0.335 17.774 1.00 95.31 190 LEU A CA 1
ATOM 1519 C C . LEU A 1 190 ? -17.807 1.211 18.654 1.00 95.31 190 LEU A C 1
ATOM 1521 O O . LEU A 1 190 ? -17.087 2.059 18.139 1.00 95.31 190 LEU A O 1
ATOM 1525 N N . ALA A 1 191 ? -17.787 0.962 19.968 1.00 95.19 191 ALA A N 1
ATOM 1526 C CA . ALA A 1 191 ? -16.925 1.673 20.916 1.00 95.19 191 ALA A CA 1
ATOM 1527 C C . ALA A 1 191 ? -15.418 1.503 20.627 1.00 95.19 191 ALA A C 1
ATOM 1529 O O . ALA A 1 191 ? -14.623 2.387 20.962 1.00 95.19 191 ALA A O 1
ATOM 1530 N N . ASP A 1 192 ? -15.040 0.402 19.972 1.00 96.69 192 ASP A N 1
ATOM 1531 C CA . ASP A 1 192 ? -13.654 0.068 19.643 1.00 96.69 192 ASP A CA 1
ATOM 1532 C C . ASP A 1 192 ? -13.260 0.542 18.230 1.00 96.69 192 ASP A C 1
ATOM 1534 O O . ASP A 1 192 ? -12.071 0.656 17.925 1.00 96.69 192 ASP A O 1
ATOM 1538 N N . LYS A 1 193 ? -14.236 0.912 17.384 1.00 96.56 193 LYS A N 1
ATOM 1539 C CA . LYS A 1 193 ? -14.026 1.486 16.043 1.00 96.56 193 LYS A CA 1
ATOM 1540 C C . LYS A 1 193 ? -13.691 2.980 16.106 1.00 96.56 193 LYS A C 1
ATOM 1542 O O . LYS A 1 193 ? -14.437 3.837 15.635 1.00 96.56 193 LYS A O 1
ATOM 1547 N N . PHE A 1 194 ? -12.544 3.323 16.686 1.00 96.38 194 PHE A N 1
ATOM 1548 C CA . PHE A 1 194 ? -12.119 4.719 16.878 1.00 96.38 194 PHE A CA 1
ATOM 1549 C C . PHE A 1 194 ? -11.981 5.535 15.579 1.00 96.38 194 PHE A C 1
ATOM 1551 O O . PHE A 1 194 ? -11.967 6.760 15.644 1.00 96.38 194 PHE A O 1
ATOM 1558 N N . TRP A 1 195 ? -11.901 4.876 14.421 1.00 95.62 195 TRP A N 1
ATOM 1559 C CA . TRP A 1 195 ? -11.824 5.505 13.100 1.00 95.62 195 TRP A CA 1
ATOM 1560 C C . TRP A 1 195 ? -13.178 5.928 12.519 1.00 95.62 195 TRP A C 1
ATOM 1562 O O . TRP A 1 195 ? -13.195 6.585 11.478 1.00 95.62 195 TRP A O 1
ATOM 1572 N N . VAL A 1 196 ? -14.298 5.546 13.144 1.00 93.19 196 VAL A N 1
ATOM 1573 C CA . VAL A 1 196 ? -15.653 5.918 12.695 1.00 93.19 196 VAL A CA 1
ATOM 1574 C C . VAL A 1 196 ? -16.093 7.262 13.284 1.00 93.19 196 VAL A C 1
ATOM 1576 O O . VAL A 1 196 ? -16.888 7.959 12.659 1.00 93.19 196 VAL A O 1
ATOM 1579 N N . ASN A 1 197 ? -15.535 7.660 14.431 1.00 72.94 197 ASN A N 1
ATOM 1580 C CA . ASN A 1 197 ? -15.904 8.896 15.133 1.00 72.94 197 ASN A CA 1
ATOM 1581 C C . ASN A 1 197 ? -15.262 10.161 14.547 1.00 72.94 197 ASN A C 1
ATOM 1583 O O . ASN A 1 197 ? -14.300 10.056 13.749 1.00 72.94 197 ASN A O 1
#

Secondary structure (DSSP, 8-state):
-HHHHHHS-S--HHHHHHHHHHHHHTEETTTTEE-SSTTSTT---THHHHHHHHHSTT--THHHHHGGGGEEEEE-TTT--EEEEE-SSTT--S--HHHHHHHHHHHHHTT-HHHHHHHHHHHHTTPEEPSS-TT-EE-BS-SSS-EETTTEEPPTTTTTSB-HHHHHHHHHHHTT--GGGTTTT----GGG-TTT-

Foldseek 3Di:
DLVVLQPDAFDDPVNLVVLVCQLVPFADPVQLWGFDDPPDPQRHFLCRLLSVLLAAPPRDPVSLVVQCLFWEWDQAPAPRDIAIAGDRTNVNQWHFLLSRLSSLLSCVVVVNNVSNVVSLVRQVVQWDADPVDRPDTAGARTRDQFPPRPGHTDDPCSRPDHDPSSRVSSVCSVVSNRPSNRNSVHPDDPVSPPSVD

Sequence (197 aa):
MIDAFNAINGYDSFHSKLLGYFKLSRWDATDRVLVSWPGNYYRYALDNYSWGYCAFQDFPTSTLQKADIFLTTHTATVNRSSVTGYCFDIDKDNVWPEGTGQMIVAYQKAGNFSSADYYLAEIEKLLVKSNLYPTAYGIPYSSNFGTHYANAPLWQGADTKPCVSSDAWYLFGVLQFDPMAVNYNKAIPLADKFWVN